Protein AF-A0A9R0RXF2-F1 (afdb_monomer_lite)

Secondary structure (DSSP, 8-state):
-HHHHHHHTTHHHHHH----HHHHHHHS-HHHHHHTT--STT-HHHHHHHHHHHHHHHHHHHHHHHHHHHHHHHHHHH-SSPPPTTS-HHHHHHHHHHHS----HHHHHHHHHHHHHIIIIIIHHHTTT--TTTTTTTHHHHHHHHHHHHHTT---------GGGS-TTTHHHHHHHHHHH--

Organism: Triticum turgidum subsp. durum (NCBI:txid4567)

Structure (mmCIF, N/CA/C/O backbone):
data_AF-A0A9R0RXF2-F1
#
_entry.id   AF-A0A9R0RXF2-F1
#
loop_
_atom_site.group_PDB
_atom_site.id
_atom_site.type_symbol
_atom_site.label_atom_id
_atom_site.label_alt_id
_atom_site.label_comp_id
_atom_site.label_asym_id
_atom_site.label_entity_id
_atom_site.label_seq_id
_atom_site.pdbx_PDB_ins_code
_atom_site.Cartn_x
_atom_site.Cartn_y
_atom_site.Cartn_z
_atom_site.occupancy
_atom_site.B_iso_or_equiv
_atom_site.auth_seq_id
_atom_site.auth_comp_id
_atom_site.auth_asym_id
_atom_site.auth_atom_id
_atom_site.pdbx_PDB_model_num
ATOM 1 N N . MET A 1 1 ? 22.816 -6.003 -15.744 1.00 61.44 1 MET A N 1
ATOM 2 C CA . MET A 1 1 ? 22.964 -5.608 -14.328 1.00 61.44 1 MET A CA 1
ATOM 3 C C . MET A 1 1 ? 22.920 -4.085 -14.165 1.00 61.44 1 MET A C 1
ATOM 5 O O . MET A 1 1 ? 22.096 -3.616 -13.399 1.00 61.44 1 MET A O 1
ATOM 9 N N . GLU A 1 2 ? 23.673 -3.303 -14.952 1.00 77.62 2 GLU A N 1
ATOM 10 C CA . GLU A 1 2 ? 23.674 -1.821 -14.869 1.00 77.62 2 GLU A CA 1
ATOM 11 C C . GLU A 1 2 ? 22.309 -1.153 -15.112 1.00 77.62 2 GLU A C 1
ATOM 13 O O . GLU A 1 2 ? 21.952 -0.223 -14.405 1.00 77.62 2 GLU A O 1
ATOM 18 N N . MET A 1 3 ? 21.511 -1.647 -16.067 1.00 79.62 3 MET A N 1
ATOM 19 C CA . MET A 1 3 ? 20.174 -1.092 -16.336 1.00 79.62 3 MET A CA 1
ATOM 20 C C . MET A 1 3 ? 19.198 -1.290 -15.167 1.00 79.62 3 MET A C 1
ATOM 22 O O . MET A 1 3 ? 18.388 -0.412 -14.898 1.00 79.62 3 MET A O 1
ATOM 26 N N . LEU A 1 4 ? 19.277 -2.435 -14.478 1.00 75.62 4 LEU A N 1
ATOM 27 C CA . LEU A 1 4 ? 18.448 -2.712 -13.300 1.00 75.62 4 LEU A CA 1
ATOM 28 C C . LEU A 1 4 ? 18.838 -1.783 -12.152 1.00 75.62 4 LEU A C 1
ATOM 30 O O . LEU A 1 4 ? 17.969 -1.149 -11.571 1.00 75.62 4 LEU A O 1
ATOM 34 N N . HIS A 1 5 ? 20.141 -1.619 -11.915 1.00 80.19 5 HIS A N 1
ATOM 35 C CA . HIS A 1 5 ? 20.652 -0.663 -10.935 1.00 80.19 5 HIS A CA 1
ATOM 36 C C . HIS A 1 5 ? 20.171 0.768 -11.227 1.00 80.19 5 HIS A C 1
ATOM 38 O O . HIS A 1 5 ? 19.714 1.462 -10.327 1.00 80.19 5 HIS A O 1
ATOM 44 N N . GLU A 1 6 ? 20.211 1.195 -12.490 1.00 83.75 6 GLU A N 1
ATOM 45 C CA . GLU A 1 6 ? 19.731 2.516 -12.906 1.00 83.75 6 GLU A CA 1
ATOM 46 C C . GLU A 1 6 ? 18.210 2.688 -12.724 1.00 83.75 6 GLU A C 1
ATOM 48 O O . GLU A 1 6 ? 17.735 3.775 -12.420 1.00 83.75 6 GLU A O 1
ATOM 53 N N . VAL A 1 7 ? 17.422 1.622 -12.887 1.00 78.69 7 VAL A N 1
ATOM 54 C CA . VAL A 1 7 ? 15.988 1.632 -12.549 1.00 78.69 7 VAL A CA 1
ATOM 55 C C . VAL A 1 7 ? 15.781 1.671 -11.032 1.00 78.69 7 VAL A C 1
ATOM 57 O O . VAL A 1 7 ? 14.854 2.326 -10.552 1.00 78.69 7 VAL A O 1
ATOM 60 N N . ASP A 1 8 ? 16.629 0.986 -10.266 1.00 77.12 8 ASP A N 1
ATOM 61 C CA . ASP A 1 8 ? 16.502 0.886 -8.816 1.00 77.12 8 ASP A CA 1
ATOM 62 C C . ASP A 1 8 ? 16.774 2.199 -8.090 1.00 77.12 8 ASP A C 1
ATOM 64 O O . ASP A 1 8 ? 16.046 2.538 -7.153 1.00 77.12 8 ASP A O 1
ATOM 68 N N . THR A 1 9 ? 17.732 2.984 -8.578 1.00 79.19 9 THR A N 1
ATOM 69 C CA . THR A 1 9 ? 18.033 4.324 -8.057 1.00 79.19 9 THR A CA 1
ATOM 70 C C . THR A 1 9 ? 16.904 5.334 -8.299 1.00 79.19 9 THR A C 1
ATOM 72 O O . THR A 1 9 ? 16.876 6.388 -7.667 1.00 79.19 9 THR A O 1
ATOM 75 N N . MET A 1 10 ? 15.926 5.024 -9.159 1.00 75.81 10 MET A N 1
ATOM 76 C CA . MET A 1 10 ? 14.804 5.917 -9.479 1.00 75.81 10 MET A CA 1
ATOM 77 C C . MET A 1 10 ? 13.583 5.772 -8.549 1.00 75.81 10 MET A C 1
ATOM 79 O O . MET A 1 10 ? 12.542 6.372 -8.830 1.00 75.81 10 MET A O 1
ATOM 83 N N . ASN A 1 11 ? 13.678 5.031 -7.438 1.00 67.12 11 ASN A N 1
ATOM 84 C CA . ASN A 1 11 ? 12.564 4.796 -6.503 1.00 67.12 11 ASN A CA 1
ATOM 85 C C . ASN A 1 11 ? 11.893 6.078 -5.981 1.00 67.12 11 ASN A C 1
ATOM 87 O O . ASN A 1 11 ? 10.671 6.204 -6.086 1.00 67.12 11 ASN A O 1
ATOM 91 N N . ASP A 1 12 ? 12.673 7.067 -5.535 1.00 61.44 12 ASP A N 1
ATOM 92 C CA . ASP A 1 12 ? 12.167 8.347 -5.001 1.00 61.44 12 ASP A CA 1
ATOM 93 C C . ASP A 1 12 ? 11.295 9.116 -6.012 1.00 61.44 12 ASP A C 1
ATOM 95 O O . ASP A 1 12 ? 10.464 9.964 -5.670 1.00 61.44 12 ASP A O 1
ATOM 99 N N . CYS A 1 13 ? 11.472 8.824 -7.303 1.00 60.31 13 CYS A N 1
ATOM 100 C CA . CYS A 1 13 ? 10.716 9.433 -8.387 1.00 60.31 13 CYS A CA 1
ATOM 101 C C . CYS A 1 13 ? 9.301 8.851 -8.490 1.00 60.31 13 CYS A C 1
ATOM 103 O O . CYS A 1 13 ? 8.365 9.586 -8.816 1.00 60.31 13 CYS A O 1
ATOM 105 N N . LEU A 1 14 ? 9.156 7.551 -8.211 1.00 62.91 14 LEU A N 1
ATOM 106 C CA . LEU A 1 14 ? 7.900 6.806 -8.333 1.00 62.91 14 LEU A CA 1
ATOM 107 C C . LEU A 1 14 ? 6.879 7.236 -7.274 1.00 62.91 14 LEU A C 1
ATOM 109 O O . LEU A 1 14 ? 5.674 7.197 -7.530 1.00 62.91 14 LEU A O 1
ATOM 113 N N . GLU A 1 15 ? 7.361 7.698 -6.119 1.00 56.34 15 GLU A N 1
ATOM 114 C CA . GLU A 1 15 ? 6.528 8.193 -5.022 1.00 56.34 15 GLU A CA 1
ATOM 115 C C . GLU A 1 15 ? 5.890 9.556 -5.310 1.00 56.34 15 GLU A C 1
ATOM 117 O O . GLU A 1 15 ? 4.819 9.857 -4.779 1.00 56.34 15 GLU A O 1
ATOM 122 N N . ARG A 1 16 ? 6.533 10.396 -6.134 1.00 53.66 16 ARG A N 1
ATOM 123 C CA . ARG A 1 16 ? 6.154 11.812 -6.281 1.00 53.66 16 ARG A CA 1
ATOM 124 C C . ARG A 1 16 ? 5.528 12.160 -7.631 1.00 53.66 16 ARG A C 1
ATOM 126 O O . ARG A 1 16 ? 4.735 13.097 -7.675 1.00 53.66 16 ARG A O 1
ATOM 133 N N . LYS A 1 17 ? 5.843 11.448 -8.726 1.00 54.28 17 LYS A N 1
ATOM 134 C CA . LYS A 1 17 ? 5.255 11.688 -10.064 1.00 54.28 17 LYS A CA 1
ATOM 135 C C . LYS A 1 17 ? 5.203 10.413 -10.914 1.00 54.28 17 LYS A C 1
ATOM 137 O O . LYS A 1 17 ? 6.071 9.552 -10.834 1.00 54.28 17 LYS A O 1
ATOM 142 N N . LEU A 1 18 ? 4.213 10.323 -11.807 1.00 55.41 18 LEU A N 1
ATOM 143 C CA . LEU A 1 18 ? 4.278 9.402 -12.948 1.00 55.41 18 LEU A CA 1
ATOM 144 C C . LEU A 1 18 ? 5.448 9.841 -13.840 1.00 55.41 18 LEU A C 1
ATOM 146 O O . LEU A 1 18 ? 5.366 10.888 -14.482 1.00 55.41 18 LEU A O 1
ATOM 150 N N . LEU A 1 19 ? 6.539 9.074 -13.874 1.00 60.88 19 LEU A N 1
ATOM 151 C CA . LEU A 1 19 ? 7.637 9.322 -14.812 1.00 60.88 19 LEU A CA 1
ATOM 152 C C . LEU A 1 19 ? 7.108 9.186 -16.248 1.00 60.88 19 LEU A C 1
ATOM 154 O O . LEU A 1 19 ? 6.764 8.091 -16.698 1.00 60.88 19 LEU A O 1
ATOM 158 N N . ASN A 1 20 ? 7.034 10.304 -16.971 1.00 68.31 20 ASN A N 1
ATOM 159 C CA . ASN A 1 20 ? 6.857 10.294 -18.420 1.00 68.31 20 ASN A CA 1
ATOM 160 C C . ASN A 1 20 ? 8.213 10.037 -19.114 1.00 68.31 20 ASN A C 1
ATOM 162 O O . ASN A 1 20 ? 9.269 10.081 -18.480 1.00 68.31 20 ASN A O 1
ATOM 166 N N . GLY A 1 21 ? 8.196 9.748 -20.420 1.00 69.88 21 GLY A N 1
ATOM 167 C CA . GLY A 1 21 ? 9.415 9.393 -21.162 1.00 69.88 21 GLY A CA 1
ATOM 168 C C . GLY A 1 21 ? 10.499 10.480 -21.142 1.00 69.88 21 GLY A C 1
ATOM 169 O O . GLY A 1 21 ? 11.681 10.156 -21.078 1.00 69.88 21 GLY A O 1
ATOM 170 N N . ASN A 1 22 ? 10.106 11.757 -21.133 1.00 76.50 22 ASN A N 1
ATOM 171 C CA . ASN A 1 22 ? 11.039 12.888 -21.084 1.00 76.50 22 ASN A CA 1
ATOM 172 C C . ASN A 1 22 ? 11.740 12.979 -19.725 1.00 76.50 22 ASN A C 1
ATOM 174 O O . ASN A 1 22 ? 12.965 13.043 -19.671 1.00 76.50 22 ASN A O 1
ATOM 178 N N . ALA A 1 23 ? 10.976 12.887 -18.634 1.00 78.06 23 ALA A N 1
ATOM 179 C CA . ALA A 1 23 ? 11.516 12.903 -17.278 1.00 78.06 23 ALA A CA 1
ATOM 180 C C . ALA A 1 23 ? 12.439 11.705 -17.013 1.00 78.06 23 ALA A C 1
ATOM 182 O O . ALA A 1 23 ? 13.426 11.839 -16.294 1.00 78.06 23 ALA A O 1
ATOM 183 N N . LEU A 1 24 ? 12.140 10.544 -17.610 1.00 80.62 24 LEU A N 1
ATOM 184 C CA . LEU A 1 24 ? 13.021 9.379 -17.566 1.00 80.62 24 LEU A CA 1
ATOM 185 C C . LEU A 1 24 ? 14.366 9.682 -18.236 1.00 80.62 24 LEU A C 1
ATOM 187 O O . LEU A 1 24 ? 15.412 9.464 -17.635 1.00 80.62 24 LEU A O 1
ATOM 191 N N . LEU A 1 25 ? 14.337 10.198 -19.469 1.00 84.00 25 LEU A N 1
ATOM 192 C CA . LEU A 1 25 ? 15.546 10.495 -20.233 1.00 84.00 25 LEU A CA 1
ATOM 193 C C . LEU A 1 25 ? 16.431 11.522 -19.519 1.00 84.00 25 LEU A C 1
ATOM 195 O O . LEU A 1 25 ? 17.646 11.352 -19.489 1.00 84.00 25 LEU A O 1
ATOM 199 N N . GLU A 1 26 ? 15.852 12.579 -18.955 1.00 83.75 26 GLU A N 1
ATOM 200 C CA . GLU A 1 26 ? 16.597 13.615 -18.228 1.00 83.75 26 GLU A CA 1
ATOM 201 C C . GLU A 1 26 ? 17.267 13.094 -16.953 1.00 83.75 26 GLU A C 1
ATOM 203 O O . GLU A 1 26 ? 18.355 13.550 -16.618 1.00 83.75 26 GLU A O 1
ATOM 208 N N . ARG A 1 27 ? 16.643 12.129 -16.268 1.00 82.75 27 ARG A N 1
ATOM 209 C CA . ARG A 1 27 ? 17.106 11.625 -14.967 1.00 82.75 27 ARG A CA 1
ATOM 210 C C . ARG A 1 27 ? 18.120 10.494 -15.030 1.00 82.75 27 ARG A C 1
ATOM 212 O O . ARG A 1 27 ? 18.700 10.181 -13.998 1.00 82.75 27 ARG A O 1
ATOM 219 N N . LEU A 1 28 ? 18.325 9.889 -16.198 1.00 85.88 28 LEU A N 1
ATOM 220 C CA . LEU A 1 28 ? 19.364 8.878 -16.365 1.00 85.88 28 LEU A CA 1
ATOM 221 C C . LEU A 1 28 ? 20.740 9.442 -15.993 1.00 85.88 28 LEU A C 1
ATOM 223 O O . LEU A 1 28 ? 21.093 10.552 -16.403 1.00 85.88 28 LEU A O 1
ATOM 227 N N . ASN A 1 29 ? 21.537 8.631 -15.306 1.00 87.81 29 ASN A N 1
ATOM 228 C CA . ASN A 1 29 ? 22.931 8.907 -15.010 1.00 87.81 29 ASN A CA 1
ATOM 229 C C . ASN A 1 29 ? 23.678 9.291 -16.307 1.00 87.81 29 ASN A C 1
ATOM 231 O O . ASN A 1 29 ? 23.653 8.522 -17.277 1.00 87.81 29 ASN A O 1
ATOM 235 N N . PRO A 1 30 ? 24.353 10.457 -16.353 1.00 88.38 30 PRO A N 1
ATOM 236 C CA . PRO A 1 30 ? 25.090 10.910 -17.530 1.00 88.38 30 PRO A CA 1
ATOM 237 C C . PRO A 1 30 ? 26.101 9.890 -18.070 1.00 88.38 30 PRO A C 1
ATOM 239 O O . PRO A 1 30 ? 26.219 9.740 -19.287 1.00 88.38 30 PRO A O 1
ATOM 242 N N . GLU A 1 31 ? 26.782 9.148 -17.193 1.00 88.94 31 GLU A N 1
ATOM 243 C CA . GLU A 1 31 ? 27.751 8.116 -17.583 1.00 88.94 31 GLU A CA 1
ATOM 244 C C . GLU A 1 31 ? 27.061 6.935 -18.271 1.00 88.94 31 GLU A C 1
ATOM 246 O O . GLU A 1 31 ? 27.515 6.459 -19.314 1.00 88.94 31 GLU A O 1
ATOM 251 N N . PHE A 1 32 ? 25.907 6.514 -17.744 1.00 88.06 32 PHE A N 1
ATOM 252 C CA . PHE A 1 32 ? 25.080 5.475 -18.352 1.00 88.06 32 PHE A CA 1
ATOM 253 C C . PHE A 1 32 ? 24.547 5.926 -19.720 1.00 88.06 32 PHE A C 1
ATOM 255 O O . PHE A 1 32 ? 24.632 5.185 -20.703 1.00 88.06 32 PHE A O 1
ATOM 262 N N . LYS A 1 33 ? 24.059 7.171 -19.828 1.00 89.19 33 LYS A N 1
ATOM 263 C CA . LYS A 1 33 ? 23.596 7.738 -21.107 1.00 89.19 33 LYS A CA 1
ATOM 264 C C . LYS A 1 33 ? 24.707 7.768 -22.149 1.00 89.19 33 LYS A C 1
ATOM 266 O O . LYS A 1 33 ? 24.451 7.402 -23.294 1.00 89.19 33 LYS A O 1
ATOM 271 N N . ALA A 1 34 ? 25.910 8.191 -21.761 1.00 88.62 34 ALA A N 1
ATOM 272 C CA . ALA A 1 34 ? 27.059 8.258 -22.656 1.00 88.62 34 ALA A CA 1
ATOM 273 C C . ALA A 1 34 ? 27.495 6.859 -23.113 1.00 88.62 34 ALA A C 1
ATOM 275 O O . ALA A 1 34 ? 27.663 6.634 -24.311 1.00 88.62 34 ALA A O 1
ATOM 276 N N . LYS A 1 35 ? 27.591 5.900 -22.181 1.00 90.44 35 LYS A N 1
ATOM 277 C CA . LYS A 1 35 ? 28.001 4.515 -22.457 1.00 90.44 35 LYS A CA 1
ATOM 278 C C . LYS A 1 35 ? 27.111 3.820 -23.488 1.00 90.44 35 LYS A C 1
ATOM 280 O O . LYS A 1 35 ? 27.619 3.106 -24.348 1.00 90.44 35 LYS A O 1
ATOM 285 N N . TYR A 1 36 ? 25.799 4.032 -23.405 1.00 86.94 36 TYR A N 1
ATOM 286 C CA . TYR A 1 36 ? 24.821 3.392 -24.289 1.00 86.94 36 TYR A CA 1
ATOM 287 C C . TYR A 1 36 ? 24.267 4.325 -25.377 1.00 86.94 36 TYR A C 1
ATOM 289 O O . TYR A 1 36 ? 23.294 3.967 -26.034 1.00 86.94 36 TYR A O 1
ATOM 297 N N . ALA A 1 37 ? 24.857 5.514 -25.558 1.00 88.44 37 ALA A N 1
ATOM 298 C CA . ALA A 1 37 ? 24.427 6.531 -26.522 1.00 88.44 37 ALA A CA 1
ATOM 299 C C . ALA A 1 37 ? 22.909 6.830 -26.476 1.00 88.44 37 ALA A C 1
ATOM 301 O O . ALA A 1 37 ? 22.238 6.901 -27.503 1.00 88.44 37 ALA A O 1
ATOM 302 N N . ILE A 1 38 ? 22.353 7.009 -25.273 1.00 86.75 38 ILE A N 1
ATOM 303 C CA . ILE A 1 38 ? 20.912 7.215 -25.064 1.00 86.75 38 ILE A CA 1
ATOM 304 C C . ILE A 1 38 ? 20.553 8.695 -25.233 1.00 86.75 38 ILE A C 1
ATOM 306 O O . ILE A 1 38 ? 20.716 9.511 -24.323 1.00 86.75 38 ILE A O 1
ATOM 310 N N . ASN A 1 39 ? 20.013 9.032 -26.398 1.00 84.06 39 ASN A N 1
ATOM 311 C CA . ASN A 1 39 ? 19.742 10.407 -26.833 1.00 84.06 39 ASN A CA 1
ATOM 312 C C . ASN A 1 39 ? 18.327 10.617 -27.405 1.00 84.06 39 ASN A C 1
ATOM 314 O O . ASN A 1 39 ? 17.975 11.739 -27.759 1.00 84.06 39 ASN A O 1
ATOM 318 N N . SER A 1 40 ? 17.481 9.583 -27.454 1.00 85.31 40 SER A N 1
ATOM 319 C CA . SER A 1 40 ? 16.083 9.717 -27.884 1.00 85.31 40 SER A CA 1
ATOM 320 C C . SER A 1 40 ? 15.140 8.830 -27.079 1.00 85.31 40 SER A C 1
ATOM 322 O O . SER A 1 40 ? 15.523 7.758 -26.618 1.00 85.31 40 SER A O 1
ATOM 324 N N . LEU A 1 41 ? 13.870 9.233 -26.988 1.00 80.12 41 LEU A N 1
ATOM 325 C CA . LEU A 1 41 ? 12.798 8.455 -26.348 1.00 80.12 41 LEU A CA 1
ATOM 326 C C . LEU A 1 41 ? 12.551 7.088 -26.999 1.00 80.12 41 LEU A C 1
ATOM 328 O O . LEU A 1 41 ? 11.960 6.203 -26.382 1.00 80.12 41 LEU A O 1
ATOM 332 N N . GLN A 1 42 ? 12.972 6.917 -28.252 1.00 83.38 42 GLN A N 1
ATOM 333 C CA . GLN A 1 42 ? 12.789 5.676 -29.000 1.00 83.38 42 GLN A CA 1
ATOM 334 C C . GLN A 1 42 ? 13.884 4.647 -28.693 1.00 83.38 42 GLN A C 1
ATOM 336 O O . GLN A 1 42 ? 13.793 3.509 -29.157 1.00 83.38 42 GLN A O 1
ATOM 341 N N . HIS A 1 43 ? 14.893 5.017 -27.895 1.00 87.19 43 HIS A N 1
ATOM 342 C CA . HIS A 1 43 ? 16.006 4.139 -27.574 1.00 87.19 43 HIS A CA 1
ATOM 343 C C . HIS A 1 43 ? 15.518 2.826 -26.921 1.00 87.19 43 HIS A C 1
ATOM 345 O O . HIS A 1 43 ? 14.737 2.875 -25.961 1.00 87.19 43 HIS A O 1
ATOM 351 N N . PRO A 1 44 ? 15.985 1.645 -27.377 1.00 83.94 44 PRO A N 1
ATOM 352 C CA . PRO A 1 44 ? 15.541 0.353 -26.849 1.00 83.94 44 PRO A CA 1
ATOM 353 C C . PRO A 1 44 ? 15.663 0.236 -25.325 1.00 83.94 44 PRO A C 1
ATOM 355 O O . PRO A 1 44 ? 14.735 -0.233 -24.671 1.00 83.94 44 PRO A O 1
ATOM 358 N N . HIS A 1 45 ? 16.760 0.734 -24.744 1.00 85.75 45 HIS A N 1
ATOM 359 C CA . HIS A 1 45 ? 16.942 0.734 -23.288 1.00 85.75 45 HIS A CA 1
ATOM 360 C C . HIS A 1 45 ? 15.929 1.614 -22.548 1.00 85.75 45 HIS A C 1
ATOM 362 O O . HIS A 1 45 ? 15.400 1.174 -21.536 1.00 85.75 45 HIS A O 1
ATOM 368 N N . LEU A 1 46 ? 15.565 2.793 -23.068 1.00 84.25 46 LEU A N 1
ATOM 369 C CA . LEU A 1 46 ? 14.524 3.617 -22.438 1.00 84.25 46 LEU A CA 1
ATOM 370 C C . LEU A 1 46 ? 13.161 2.929 -22.462 1.00 84.25 46 LEU A C 1
ATOM 372 O O . LEU A 1 46 ? 12.417 3.006 -21.486 1.00 84.25 46 LEU A O 1
ATOM 376 N N . ARG A 1 47 ? 12.827 2.235 -23.558 1.00 82.44 47 ARG A N 1
ATOM 377 C CA . ARG A 1 47 ? 1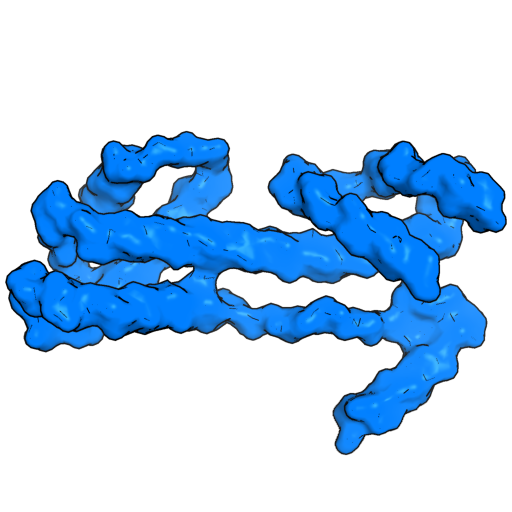1.575 1.469 -23.649 1.00 82.44 47 ARG A CA 1
ATOM 378 C C . ARG A 1 47 ? 11.529 0.350 -22.610 1.00 82.44 47 ARG A C 1
ATOM 380 O O . ARG A 1 47 ? 10.492 0.173 -21.976 1.00 82.44 47 ARG A O 1
ATOM 387 N N . ILE A 1 48 ? 12.637 -0.367 -22.430 1.00 85.00 48 ILE A N 1
ATOM 388 C CA . ILE A 1 48 ? 12.778 -1.425 -21.422 1.00 85.00 48 ILE A CA 1
ATOM 389 C C . ILE A 1 48 ? 12.661 -0.838 -20.008 1.00 85.00 48 ILE A C 1
ATOM 391 O O . ILE A 1 48 ? 11.783 -1.239 -19.248 1.00 85.00 48 ILE A O 1
ATOM 395 N N . MET A 1 49 ? 13.457 0.182 -19.685 1.00 83.44 49 MET A N 1
ATOM 396 C CA . MET A 1 49 ? 13.441 0.828 -18.367 1.00 83.44 49 MET A CA 1
ATOM 397 C C . MET A 1 49 ? 12.073 1.421 -18.028 1.00 83.44 49 MET A C 1
ATOM 399 O O . MET A 1 49 ? 11.599 1.286 -16.905 1.00 83.44 49 MET A O 1
ATOM 403 N N . SER A 1 50 ? 11.385 2.021 -19.003 1.00 80.75 50 SER A N 1
ATOM 404 C CA . SER A 1 50 ? 10.025 2.531 -18.809 1.00 80.75 50 SER A CA 1
ATOM 405 C C . SER A 1 50 ? 9.039 1.421 -18.425 1.00 80.75 50 SER A C 1
ATOM 407 O O . SER A 1 50 ? 8.175 1.640 -17.575 1.00 80.75 50 SER A O 1
ATOM 409 N N . ARG A 1 51 ? 9.166 0.218 -19.003 1.00 79.50 51 ARG A N 1
ATOM 410 C CA . ARG A 1 51 ? 8.334 -0.942 -18.639 1.00 79.50 51 ARG A CA 1
ATOM 411 C C . ARG A 1 51 ? 8.660 -1.456 -17.240 1.00 79.50 51 ARG A C 1
ATOM 413 O O . ARG A 1 51 ? 7.730 -1.653 -16.459 1.00 79.50 51 ARG A O 1
ATOM 420 N N . MET A 1 52 ? 9.944 -1.616 -16.915 1.00 81.56 52 MET A N 1
ATOM 421 C CA . MET A 1 52 ? 10.393 -2.008 -15.573 1.00 81.56 52 MET A CA 1
ATOM 422 C C . MET A 1 52 ? 9.856 -1.036 -14.516 1.00 81.56 52 MET A C 1
ATOM 424 O O . MET A 1 52 ? 9.191 -1.447 -13.568 1.00 81.56 52 MET A O 1
ATOM 428 N N . LEU A 1 53 ? 10.033 0.270 -14.740 1.00 79.00 53 LEU A N 1
ATOM 429 C CA . LEU A 1 53 ? 9.537 1.312 -13.843 1.00 79.00 53 LEU A CA 1
ATOM 430 C C . LEU A 1 53 ? 8.018 1.286 -13.713 1.00 79.00 53 LEU A C 1
ATOM 432 O O . LEU A 1 53 ? 7.516 1.408 -12.605 1.00 79.00 53 LEU A O 1
ATOM 436 N N . ARG A 1 54 ? 7.255 1.084 -14.795 1.00 76.75 54 ARG A N 1
ATOM 437 C CA . ARG A 1 54 ? 5.786 0.970 -14.705 1.00 76.75 54 ARG A CA 1
ATOM 438 C C . ARG A 1 54 ? 5.339 -0.179 -13.808 1.00 76.75 54 ARG A C 1
ATOM 440 O O . ARG A 1 54 ? 4.376 -0.011 -13.061 1.00 76.75 54 ARG A O 1
ATOM 447 N N . ARG A 1 55 ? 6.011 -1.329 -13.885 1.00 77.31 55 ARG A N 1
ATOM 448 C CA . ARG A 1 55 ? 5.714 -2.479 -13.022 1.00 77.31 55 ARG A CA 1
ATOM 449 C C . ARG A 1 55 ? 6.129 -2.192 -11.574 1.00 77.31 55 ARG A C 1
ATOM 451 O O . ARG A 1 55 ? 5.330 -2.414 -10.671 1.00 77.31 55 ARG A O 1
ATOM 458 N N . LYS A 1 56 ? 7.282 -1.548 -11.364 1.00 76.69 56 LYS A N 1
ATOM 459 C CA . LYS A 1 56 ? 7.765 -1.117 -10.040 1.00 76.69 56 LYS A CA 1
ATOM 460 C C . LYS A 1 56 ? 6.897 -0.040 -9.376 1.00 76.69 56 LYS A C 1
ATOM 462 O O . LYS A 1 56 ? 6.671 -0.087 -8.173 1.00 76.69 56 LYS A O 1
ATOM 467 N N . VAL A 1 57 ? 6.349 0.903 -10.150 1.00 74.88 57 VAL A N 1
ATOM 468 C CA . VAL A 1 57 ? 5.427 1.950 -9.664 1.00 74.88 57 VAL A CA 1
ATOM 469 C C . VAL A 1 57 ? 4.214 1.334 -8.980 1.00 74.88 57 VAL A C 1
ATOM 471 O O . VAL A 1 57 ? 3.726 1.897 -8.004 1.00 74.88 57 VAL A O 1
ATOM 474 N N . ARG A 1 58 ? 3.711 0.201 -9.486 1.00 69.38 58 ARG A N 1
ATOM 475 C CA . ARG A 1 58 ? 2.568 -0.484 -8.874 1.00 69.38 58 ARG A CA 1
ATOM 476 C C . ARG A 1 58 ? 2.917 -1.000 -7.479 1.00 69.38 58 ARG A C 1
ATOM 478 O O . ARG A 1 58 ? 2.150 -0.735 -6.563 1.00 69.38 58 ARG A O 1
ATOM 485 N N . ASP A 1 59 ? 4.076 -1.639 -7.324 1.00 74.12 59 ASP A N 1
ATOM 486 C CA . ASP A 1 59 ? 4.563 -2.133 -6.027 1.00 74.12 59 ASP A CA 1
ATOM 487 C C . ASP A 1 59 ? 4.809 -0.974 -5.045 1.00 74.12 59 ASP A C 1
ATOM 489 O O . ASP A 1 59 ? 4.234 -0.940 -3.962 1.00 74.12 59 ASP A O 1
ATOM 493 N N . VAL A 1 60 ? 5.547 0.065 -5.455 1.00 75.06 60 VAL A N 1
ATOM 494 C CA . VAL A 1 60 ? 5.825 1.231 -4.589 1.00 75.06 60 VAL A CA 1
ATOM 495 C C . VAL A 1 60 ? 4.539 1.939 -4.148 1.00 75.06 60 VAL A C 1
ATOM 497 O O . VAL A 1 60 ? 4.378 2.265 -2.973 1.00 75.06 60 VAL A O 1
ATOM 500 N N . ARG A 1 61 ? 3.589 2.160 -5.067 1.00 73.62 61 ARG A N 1
ATOM 501 C CA . ARG A 1 61 ? 2.293 2.770 -4.722 1.00 73.62 61 ARG A CA 1
ATOM 502 C C . ARG A 1 61 ? 1.483 1.904 -3.778 1.00 73.62 61 ARG A C 1
ATOM 504 O O . ARG A 1 61 ? 0.789 2.446 -2.925 1.00 73.62 61 ARG A O 1
ATOM 511 N N . TYR A 1 62 ? 1.543 0.593 -3.960 1.00 76.06 62 TYR A N 1
ATOM 512 C CA . TYR A 1 62 ? 0.850 -0.329 -3.087 1.00 76.06 62 TYR A CA 1
ATOM 513 C C . TYR A 1 62 ? 1.431 -0.324 -1.683 1.00 76.06 62 TYR A C 1
ATOM 515 O O . TYR A 1 62 ? 0.674 -0.100 -0.751 1.00 76.06 62 TYR A O 1
ATOM 523 N N . ARG A 1 63 ? 2.752 -0.482 -1.534 1.00 78.50 63 ARG A N 1
ATOM 524 C CA . ARG A 1 63 ? 3.401 -0.423 -0.217 1.00 78.50 63 ARG A CA 1
ATOM 525 C C . ARG A 1 63 ? 3.056 0.869 0.499 1.00 78.50 63 ARG A C 1
ATOM 527 O O . ARG A 1 63 ? 2.579 0.828 1.621 1.00 78.50 63 ARG A O 1
ATOM 534 N N . ARG A 1 64 ? 3.149 2.000 -0.207 1.00 79.38 64 ARG A N 1
ATOM 535 C CA . ARG A 1 64 ? 2.736 3.293 0.339 1.00 79.38 64 ARG A CA 1
ATOM 536 C C . ARG A 1 64 ? 1.271 3.299 0.775 1.00 79.38 64 ARG A C 1
ATOM 538 O O . ARG A 1 64 ? 0.968 3.800 1.847 1.00 79.38 64 ARG A O 1
ATOM 545 N N . ARG A 1 65 ? 0.358 2.766 -0.040 1.00 81.00 65 ARG A N 1
ATOM 546 C CA . ARG A 1 65 ? -1.060 2.649 0.328 1.00 81.00 65 ARG A CA 1
ATOM 547 C C . ARG A 1 65 ? -1.234 1.800 1.589 1.00 81.00 65 ARG A C 1
ATOM 549 O O . ARG A 1 65 ? -1.959 2.223 2.480 1.00 81.00 65 ARG A O 1
ATOM 556 N N . THR A 1 66 ? -0.608 0.630 1.651 1.00 83.88 66 THR A N 1
ATOM 557 C CA . THR A 1 66 ? -0.677 -0.276 2.803 1.00 83.88 66 THR A CA 1
ATOM 558 C C . THR A 1 66 ? -0.123 0.390 4.057 1.00 83.88 66 THR A C 1
ATOM 560 O O . THR A 1 66 ? -0.801 0.376 5.076 1.00 83.88 66 THR A O 1
ATOM 563 N N . ASP A 1 67 ? 1.029 1.056 3.966 1.00 84.88 67 ASP A N 1
ATOM 564 C CA . ASP A 1 67 ? 1.639 1.783 5.083 1.00 84.88 67 ASP A CA 1
ATOM 565 C C . ASP A 1 67 ? 0.741 2.926 5.586 1.00 84.88 67 ASP A C 1
ATOM 567 O O . ASP A 1 67 ? 0.623 3.143 6.789 1.00 84.88 67 ASP A O 1
ATOM 571 N N . GLU A 1 68 ? 0.094 3.675 4.687 1.00 85.81 68 GLU A N 1
ATOM 572 C CA . GLU A 1 68 ? -0.832 4.746 5.081 1.00 85.81 68 GLU A CA 1
ATOM 573 C C . GLU A 1 68 ? -2.120 4.199 5.714 1.00 85.81 68 GLU A C 1
ATOM 575 O O . GLU A 1 68 ? -2.587 4.748 6.713 1.00 85.81 68 GLU A O 1
ATOM 580 N N . ILE A 1 69 ? -2.671 3.100 5.187 1.00 88.50 69 ILE A N 1
ATOM 581 C CA . ILE A 1 69 ? -3.824 2.417 5.795 1.00 88.50 69 ILE A CA 1
ATOM 582 C C . ILE A 1 69 ? -3.452 1.891 7.188 1.00 88.50 69 ILE A C 1
ATOM 584 O O . ILE A 1 69 ? -4.202 2.120 8.134 1.00 88.50 69 ILE A O 1
ATOM 588 N N . ASP A 1 70 ? -2.290 1.249 7.338 1.00 88.00 70 ASP A N 1
ATOM 589 C CA . ASP A 1 70 ? -1.797 0.730 8.621 1.00 88.00 70 ASP A CA 1
ATOM 590 C C . ASP A 1 70 ? -1.640 1.852 9.659 1.00 88.00 70 ASP A C 1
ATOM 592 O O . ASP A 1 70 ? -2.129 1.738 10.783 1.00 88.00 70 ASP A O 1
ATOM 596 N N . LYS A 1 71 ? -1.065 2.998 9.265 1.00 88.94 71 LYS A N 1
ATOM 597 C CA . LYS A 1 71 ? -0.995 4.194 10.124 1.00 88.94 71 LYS A CA 1
ATOM 598 C C . LYS A 1 71 ? -2.377 4.682 10.556 1.00 88.94 71 LYS A C 1
ATOM 600 O O . LYS A 1 71 ? -2.548 5.023 11.723 1.00 88.94 71 LYS A O 1
ATOM 605 N N . CYS A 1 72 ? -3.352 4.723 9.650 1.00 89.88 72 CYS A N 1
ATOM 606 C CA . CYS A 1 72 ? -4.713 5.140 9.989 1.00 89.88 72 CYS A CA 1
ATOM 607 C C . CYS A 1 72 ? -5.371 4.149 10.963 1.00 89.88 72 CYS A C 1
ATOM 609 O O . CYS A 1 72 ? -5.927 4.564 11.977 1.00 89.88 72 CYS A O 1
ATOM 611 N N . LEU A 1 73 ? -5.238 2.841 10.720 1.00 89.69 73 LEU A N 1
ATOM 612 C CA . LEU A 1 73 ? -5.741 1.795 11.618 1.00 89.69 73 LEU A CA 1
ATOM 613 C C . LEU A 1 73 ? -5.106 1.883 13.011 1.00 89.69 73 LEU A C 1
ATOM 615 O O . LEU A 1 73 ? -5.805 1.788 14.019 1.00 89.69 73 LEU A O 1
ATOM 619 N N . LEU A 1 74 ? -3.795 2.126 13.080 1.00 88.25 74 LEU A N 1
ATOM 620 C CA . LEU A 1 74 ? -3.076 2.375 14.328 1.00 88.25 74 LEU A CA 1
ATOM 621 C C . LEU A 1 74 ? -3.681 3.549 15.107 1.00 88.25 74 LEU A C 1
ATOM 623 O O . LEU A 1 74 ? -3.820 3.460 16.327 1.00 88.25 74 LEU A O 1
ATOM 627 N N . GLN A 1 75 ? -4.047 4.635 14.428 1.00 88.94 75 GLN A N 1
ATOM 628 C CA . GLN A 1 75 ? -4.670 5.795 15.067 1.00 88.94 75 GLN A CA 1
ATOM 629 C C . GLN A 1 75 ? -6.076 5.461 15.564 1.00 88.94 75 GLN A C 1
ATOM 631 O O . GLN A 1 75 ? -6.351 5.644 16.749 1.00 88.94 75 GLN A O 1
ATOM 636 N N . LEU A 1 76 ? -6.912 4.844 14.722 1.00 88.81 76 LEU A N 1
ATOM 637 C CA . LEU A 1 76 ? -8.266 4.406 15.084 1.00 88.81 76 LEU A CA 1
ATOM 638 C C . LEU A 1 76 ? -8.283 3.488 16.318 1.00 88.81 76 LEU A C 1
ATOM 640 O O . LEU A 1 76 ? -9.115 3.641 17.212 1.00 88.81 76 LEU A O 1
ATOM 644 N N . ILE A 1 77 ? -7.315 2.574 16.416 1.00 86.56 77 ILE A N 1
ATOM 645 C CA . ILE A 1 77 ? -7.154 1.673 17.567 1.00 86.56 77 ILE A CA 1
ATOM 646 C C . ILE A 1 77 ? -6.818 2.434 18.860 1.00 86.56 77 ILE A C 1
ATOM 648 O O . ILE A 1 77 ? -7.208 2.004 19.948 1.00 86.56 77 ILE A O 1
ATOM 652 N N . ASN A 1 78 ? -6.082 3.542 18.754 1.00 85.12 78 ASN A N 1
ATOM 653 C CA . ASN A 1 78 ? -5.595 4.331 19.885 1.00 85.12 78 ASN A CA 1
ATOM 654 C C . ASN A 1 78 ? -6.505 5.508 20.274 1.00 85.12 78 ASN A C 1
ATOM 656 O O . ASN A 1 78 ? -6.251 6.136 21.307 1.00 85.12 78 ASN A O 1
ATOM 660 N N . LEU A 1 79 ? -7.532 5.812 19.475 1.00 85.12 79 LEU A N 1
ATOM 661 C CA . LEU A 1 79 ? -8.418 6.952 19.689 1.00 85.12 79 LEU A CA 1
ATOM 662 C C . LEU A 1 79 ? -9.150 6.897 21.036 1.00 85.12 79 LEU A C 1
ATOM 664 O O . LEU A 1 79 ? -9.525 5.835 21.545 1.00 85.12 79 LEU A O 1
ATOM 668 N N . LYS A 1 80 ? -9.357 8.090 21.603 1.00 83.00 80 LYS A N 1
ATOM 669 C CA . LYS A 1 80 ? -10.169 8.326 22.799 1.00 83.00 80 LYS A CA 1
ATOM 670 C C . LYS A 1 80 ? -11.126 9.496 22.529 1.00 83.00 80 LYS A C 1
ATOM 672 O O . LYS A 1 80 ? -10.631 10.556 22.156 1.00 83.00 80 LYS A O 1
ATOM 677 N N . PRO A 1 81 ? -12.441 9.353 22.780 1.00 82.38 81 PRO A N 1
ATOM 678 C CA . PRO A 1 81 ? -13.119 8.145 23.259 1.00 82.38 81 PRO A CA 1
ATOM 679 C C . PRO A 1 81 ? -13.018 6.979 22.262 1.00 82.38 81 PRO A C 1
ATOM 681 O O . PRO A 1 81 ? -12.729 7.173 21.088 1.00 82.38 81 PRO A O 1
ATOM 684 N N . TYR A 1 82 ? -13.185 5.752 22.757 1.00 83.19 82 TYR A N 1
ATOM 685 C CA . TYR A 1 82 ? -13.069 4.568 21.908 1.00 83.19 82 TYR A CA 1
ATOM 686 C C . TYR A 1 82 ? -14.248 4.469 20.946 1.00 83.19 82 TYR A C 1
ATOM 688 O O . TYR A 1 82 ? -15.398 4.522 21.379 1.00 83.19 82 TYR A O 1
ATOM 696 N N . ILE A 1 83 ? -13.927 4.225 19.680 1.00 85.19 83 ILE A N 1
ATOM 697 C CA . ILE A 1 83 ? -14.891 4.019 18.601 1.00 85.19 83 ILE A CA 1
ATOM 698 C C . ILE A 1 83 ? -15.556 2.648 18.728 1.00 85.19 83 ILE A C 1
ATOM 700 O O . ILE A 1 83 ? -14.872 1.648 18.992 1.00 85.19 83 ILE A O 1
ATOM 704 N N . LYS A 1 84 ? -16.864 2.607 18.508 1.00 85.75 84 LYS A N 1
ATOM 705 C CA . LYS A 1 84 ? -17.721 1.422 18.448 1.00 85.75 84 LYS A CA 1
ATOM 706 C C . LYS A 1 84 ? -18.049 1.059 17.004 1.00 85.75 84 LYS A C 1
ATOM 708 O O . LYS A 1 84 ? -18.034 1.915 16.128 1.00 85.75 84 LYS A O 1
ATOM 713 N N . GLN A 1 85 ? -18.400 -0.198 16.748 1.00 85.88 85 GLN A N 1
ATOM 714 C CA . GLN A 1 85 ? -18.808 -0.656 15.414 1.00 85.88 85 GLN A CA 1
ATOM 715 C C . GLN A 1 85 ? -20.078 0.060 14.940 1.00 85.88 85 GLN A C 1
ATOM 717 O O . GLN A 1 85 ? -20.280 0.243 13.747 1.00 85.88 85 GLN A O 1
ATOM 722 N N . THR A 1 86 ? -20.950 0.450 15.872 1.00 86.69 86 THR A N 1
ATOM 723 C CA . THR A 1 86 ? -22.200 1.156 15.566 1.00 86.69 86 THR A CA 1
ATOM 724 C C . THR A 1 86 ? -22.018 2.652 15.325 1.00 86.69 86 THR A C 1
ATOM 726 O O . THR A 1 86 ? -23.011 3.326 15.052 1.00 86.69 86 THR A O 1
ATOM 729 N N . ASP A 1 87 ? -20.808 3.186 15.501 1.00 88.06 87 ASP A N 1
ATOM 730 C CA . ASP A 1 87 ? -20.551 4.604 15.261 1.00 88.06 87 ASP A CA 1
ATOM 731 C C . ASP A 1 87 ? -20.646 4.909 13.760 1.00 88.06 87 ASP A C 1
ATOM 733 O O . ASP A 1 87 ? -20.378 4.057 12.909 1.00 88.06 87 ASP A O 1
ATOM 737 N N . CYS A 1 88 ? -21.067 6.131 13.429 1.00 91.19 88 CYS A N 1
ATOM 738 C CA . CYS A 1 88 ? -21.193 6.555 12.042 1.00 91.19 88 CYS A CA 1
ATOM 739 C C . CYS A 1 88 ? -19.799 6.623 11.387 1.00 91.19 88 CYS A C 1
ATOM 741 O O . CYS A 1 88 ? -18.903 7.236 11.971 1.00 91.19 88 CYS A O 1
ATOM 743 N N . PRO A 1 89 ? -19.597 6.063 10.177 1.00 91.44 89 PRO A N 1
ATOM 744 C CA . PRO A 1 89 ? -18.318 6.155 9.473 1.00 91.44 89 PRO A CA 1
ATOM 745 C C . PRO A 1 89 ? -17.826 7.594 9.276 1.00 91.44 89 PRO A C 1
ATOM 747 O O . PRO A 1 89 ? -16.625 7.832 9.372 1.00 91.44 89 PRO A O 1
ATOM 750 N N . ASP A 1 90 ? -18.740 8.544 9.056 1.00 91.06 90 ASP A N 1
ATOM 751 C CA . ASP A 1 90 ? -18.400 9.962 8.890 1.00 91.06 90 ASP A CA 1
ATOM 752 C C . ASP A 1 90 ? -17.864 10.562 10.203 1.00 91.06 90 ASP A C 1
ATOM 754 O O . ASP A 1 90 ? -16.799 11.169 10.208 1.00 91.06 90 ASP A O 1
ATOM 758 N N . ASP A 1 91 ? -18.514 10.287 11.341 1.00 91.12 91 ASP A N 1
ATOM 759 C CA . ASP A 1 91 ? -18.047 10.755 12.657 1.00 91.12 91 ASP A CA 1
ATOM 760 C C . ASP A 1 91 ? -16.673 10.151 13.013 1.00 91.12 91 ASP A C 1
ATOM 762 O O . ASP A 1 91 ? -15.809 10.798 13.609 1.00 91.12 91 ASP A O 1
ATOM 766 N N . VAL A 1 92 ? -16.455 8.885 12.642 1.00 90.94 92 VAL A N 1
ATOM 767 C CA . VAL A 1 92 ? -15.174 8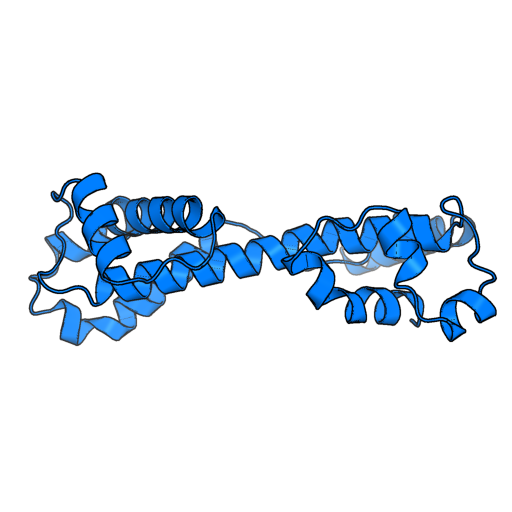.188 12.817 1.00 90.94 92 VAL A CA 1
ATOM 768 C C . VAL A 1 92 ? -14.082 8.810 11.948 1.00 90.94 92 VAL A C 1
ATOM 770 O O . VAL A 1 92 ? -12.942 8.950 12.402 1.00 90.94 92 VAL A O 1
ATOM 773 N N . MET A 1 93 ? -14.424 9.188 10.717 1.00 91.62 93 MET A N 1
ATOM 774 C CA . MET A 1 93 ? -13.521 9.878 9.806 1.00 91.62 93 MET A CA 1
ATOM 775 C C . MET A 1 93 ? -13.136 11.256 10.352 1.00 91.62 93 MET A C 1
ATOM 777 O O . MET A 1 93 ? -11.947 11.566 10.384 1.00 91.62 93 MET A O 1
ATOM 781 N N . ASP A 1 94 ? -14.096 12.024 10.870 1.00 90.25 94 ASP A N 1
ATOM 782 C CA . ASP A 1 94 ? -13.841 13.321 11.506 1.00 90.25 94 ASP A CA 1
ATOM 783 C C . ASP A 1 94 ? -12.884 13.171 12.702 1.00 90.25 94 ASP A C 1
ATOM 785 O O . ASP A 1 94 ? -11.878 13.876 12.804 1.00 90.25 94 ASP A O 1
ATOM 789 N N . CYS A 1 95 ? -13.105 12.170 13.564 1.00 88.62 95 CYS A N 1
ATOM 790 C CA . CYS A 1 95 ? -12.194 11.872 14.678 1.00 88.62 95 CYS A CA 1
ATOM 791 C C . CYS A 1 95 ? -10.778 11.490 14.197 1.00 88.62 95 CYS A C 1
ATOM 793 O O . CYS A 1 95 ? -9.765 11.801 14.841 1.00 88.62 95 CYS A O 1
ATOM 795 N N . LEU A 1 96 ? -10.682 10.777 13.073 1.00 89.56 96 LEU A N 1
ATOM 796 C CA . LEU A 1 96 ? -9.408 10.401 12.471 1.00 89.56 96 LEU A CA 1
ATOM 797 C C . LEU A 1 96 ? -8.689 11.617 11.864 1.00 89.56 96 LEU A C 1
ATOM 799 O O . LEU A 1 96 ? -7.477 11.746 12.032 1.00 89.56 96 LEU A O 1
ATOM 803 N N . GLU A 1 97 ? -9.417 12.523 11.214 1.00 89.00 97 GLU A N 1
ATOM 804 C CA . GLU A 1 97 ? -8.903 13.797 10.696 1.00 89.00 97 GLU A CA 1
ATOM 805 C C . GLU A 1 97 ? -8.435 14.737 11.811 1.00 89.00 97 GLU A C 1
ATOM 807 O O . GLU A 1 97 ? -7.403 15.392 11.681 1.00 89.00 97 GLU A O 1
ATOM 812 N N . GLU A 1 98 ? -9.133 14.778 12.944 1.00 86.50 98 GLU A N 1
ATOM 813 C CA . GLU A 1 98 ? -8.707 15.580 14.094 1.00 86.50 98 GLU A CA 1
ATOM 814 C C . GLU A 1 98 ? -7.435 15.025 14.752 1.00 86.50 98 GLU A C 1
ATOM 816 O O . GLU A 1 98 ? -6.588 15.783 15.235 1.00 86.50 98 GLU A O 1
ATOM 821 N N . SER A 1 99 ? -7.276 13.698 14.761 1.00 81.56 99 SER A N 1
ATOM 822 C CA . SER A 1 99 ? -6.114 13.025 15.358 1.00 81.56 99 SER A CA 1
ATOM 823 C C . SER A 1 99 ? -4.898 12.943 14.434 1.00 81.56 99 SER A C 1
ATOM 825 O O . SER A 1 99 ? -3.765 12.829 14.912 1.00 81.56 99 SER A O 1
ATOM 827 N N . CYS A 1 100 ? -5.104 13.032 13.121 1.00 74.31 100 CYS A N 1
ATOM 828 C CA . CYS A 1 100 ? -4.056 12.955 12.113 1.00 74.31 100 CYS A CA 1
ATOM 829 C C . CYS A 1 100 ? -3.973 14.270 11.351 1.00 74.31 100 CYS A C 1
ATOM 831 O O . CYS A 1 100 ? -4.921 14.638 10.688 1.00 74.31 100 CYS A O 1
ATOM 833 N N . HIS A 1 101 ? -2.823 14.943 11.317 1.00 68.56 101 HIS A N 1
ATOM 834 C CA . HIS A 1 101 ? -2.638 16.070 10.396 1.00 68.56 101 HIS A CA 1
ATOM 835 C C . HIS A 1 101 ? -2.441 15.546 8.960 1.00 68.56 101 HIS A C 1
ATOM 837 O O . HIS A 1 101 ? -1.336 15.072 8.660 1.00 68.56 101 HIS A O 1
ATOM 843 N N . PRO A 1 102 ? -3.449 15.595 8.062 1.00 67.19 102 PRO A N 1
ATOM 844 C CA . PRO A 1 102 ? -3.365 14.939 6.761 1.00 67.19 102 PRO A CA 1
ATOM 845 C C . PRO A 1 102 ? -2.292 15.613 5.907 1.00 67.19 102 PRO A C 1
ATOM 847 O O . PRO A 1 102 ? -2.265 16.835 5.772 1.00 67.19 102 PRO A O 1
ATOM 850 N N . GLN A 1 103 ? -1.387 14.825 5.323 1.00 62.56 103 GLN A N 1
ATOM 851 C CA . GLN A 1 103 ? -0.241 15.362 4.570 1.00 62.56 103 GLN A CA 1
ATOM 852 C C . GLN A 1 103 ? -0.395 15.258 3.044 1.00 62.56 103 GLN A C 1
ATOM 854 O O . GLN A 1 103 ? 0.517 15.635 2.306 1.00 62.56 103 GLN A O 1
ATOM 859 N N . SER A 1 104 ? -1.504 14.704 2.540 1.00 68.88 104 SER A N 1
ATOM 860 C CA . SER A 1 104 ? -1.692 14.460 1.105 1.00 68.88 104 SER A CA 1
ATOM 861 C C . SER A 1 104 ? -3.160 14.298 0.722 1.00 68.88 104 SER A C 1
ATOM 863 O O . SER A 1 104 ? -3.901 13.635 1.431 1.00 68.88 104 SER A O 1
ATOM 865 N N . ASP A 1 105 ? -3.533 14.755 -0.474 1.00 68.81 105 ASP A N 1
ATOM 866 C CA . ASP A 1 105 ? -4.856 14.507 -1.075 1.00 68.81 105 ASP A CA 1
ATOM 867 C C . ASP A 1 105 ? -5.200 13.009 -1.195 1.00 68.81 105 ASP A C 1
ATOM 869 O O . ASP A 1 105 ? -6.363 12.618 -1.193 1.00 68.81 105 ASP A O 1
ATOM 873 N N . LEU A 1 106 ? -4.186 12.140 -1.288 1.00 72.12 106 LEU A N 1
ATOM 874 C CA . LEU A 1 106 ? -4.383 10.688 -1.335 1.00 72.12 106 LEU A CA 1
ATOM 875 C C . LEU A 1 106 ? -4.724 10.090 0.034 1.00 72.12 106 LEU A C 1
ATOM 877 O O . LEU A 1 106 ? -5.260 8.985 0.087 1.00 72.12 106 LEU A O 1
ATOM 881 N N . TRP A 1 107 ? -4.412 10.802 1.121 1.00 81.69 107 TRP A N 1
ATOM 882 C CA . TRP A 1 107 ? -4.661 10.344 2.484 1.00 81.69 107 TRP A CA 1
ATOM 883 C C . TRP A 1 107 ? -6.147 10.078 2.704 1.00 81.69 107 TRP A C 1
ATOM 885 O O . TRP A 1 107 ? -6.480 9.026 3.227 1.00 81.69 107 TRP A O 1
ATOM 895 N N . GLN A 1 108 ? -7.035 10.945 2.204 1.00 82.31 108 GLN A N 1
ATOM 896 C CA . GLN A 1 108 ? -8.480 10.805 2.404 1.00 82.31 108 GLN A CA 1
ATOM 897 C C . GLN A 1 108 ? -9.013 9.467 1.868 1.00 82.31 108 GLN A C 1
ATOM 899 O O . GLN A 1 108 ? -9.766 8.771 2.545 1.00 82.31 108 GLN A O 1
ATOM 904 N N . GLY A 1 109 ? -8.558 9.050 0.681 1.00 82.88 109 GLY A N 1
ATOM 905 C CA . GLY A 1 109 ? -8.941 7.758 0.109 1.00 82.88 109 GLY A CA 1
ATOM 906 C C . GLY A 1 109 ? -8.391 6.554 0.885 1.00 82.88 109 GLY A C 1
ATOM 907 O O . GLY A 1 109 ? -9.015 5.494 0.904 1.00 82.88 109 GLY A O 1
ATOM 908 N N . TYR A 1 110 ? -7.229 6.694 1.526 1.00 86.44 110 TYR A N 1
ATOM 909 C CA . TYR A 1 110 ? -6.643 5.641 2.362 1.00 86.44 110 TYR A CA 1
ATOM 910 C C . TYR A 1 110 ? -7.272 5.589 3.755 1.00 86.44 110 TYR A C 1
ATOM 912 O O . TYR A 1 110 ? -7.524 4.499 4.258 1.00 86.44 110 TYR A O 1
ATOM 920 N N . ALA A 1 111 ? -7.579 6.746 4.335 1.00 88.25 111 ALA A N 1
ATOM 921 C CA . ALA A 1 111 ? -8.254 6.891 5.612 1.00 88.25 111 ALA A CA 1
ATOM 922 C C . ALA A 1 111 ? -9.674 6.318 5.549 1.00 88.25 111 ALA A C 1
ATOM 924 O O . ALA A 1 111 ? -9.997 5.463 6.365 1.00 88.25 111 ALA A O 1
ATOM 925 N N . LEU A 1 112 ? -10.454 6.641 4.510 1.00 89.06 112 LEU A N 1
ATOM 926 C CA . LEU A 1 112 ? -11.776 6.039 4.298 1.00 89.06 112 LEU A CA 1
ATOM 927 C C . LEU A 1 112 ? -11.690 4.508 4.239 1.00 89.06 112 LEU A C 1
ATOM 929 O O . LEU A 1 112 ? -12.435 3.803 4.911 1.00 89.06 112 LEU A O 1
ATOM 933 N N . ARG A 1 113 ? -10.692 3.977 3.521 1.00 88.81 113 ARG A N 1
ATOM 934 C CA . ARG A 1 113 ? -10.470 2.529 3.469 1.00 88.81 113 ARG A CA 1
ATOM 935 C C . ARG A 1 113 ? -10.083 1.935 4.826 1.00 88.81 113 ARG A C 1
ATOM 937 O O . ARG A 1 113 ? -10.438 0.793 5.104 1.00 88.81 113 ARG A O 1
ATOM 944 N N . ALA A 1 114 ? -9.323 2.663 5.638 1.00 90.69 114 ALA A N 1
ATOM 945 C CA . ALA A 1 114 ? -8.974 2.239 6.987 1.00 90.69 114 ALA A CA 1
ATOM 946 C C . ALA A 1 114 ? -10.201 2.237 7.909 1.00 90.69 114 ALA A C 1
ATOM 948 O O . ALA A 1 114 ? -10.348 1.295 8.681 1.00 90.69 114 ALA A O 1
ATOM 949 N N . VAL A 1 115 ? -11.094 3.226 7.791 1.00 91.88 115 VAL A N 1
ATOM 950 C CA . VAL A 1 115 ? -12.372 3.270 8.520 1.00 91.88 115 VAL A CA 1
ATOM 951 C C . VAL A 1 115 ? -13.238 2.061 8.168 1.00 91.88 115 VAL A C 1
ATOM 953 O O . VAL A 1 115 ? -13.661 1.356 9.082 1.00 91.88 115 VAL A O 1
ATOM 956 N N . ASP A 1 116 ? -13.397 1.745 6.876 1.00 91.06 116 ASP A N 1
ATOM 957 C CA . ASP A 1 116 ? -14.125 0.547 6.425 1.00 91.06 116 ASP A CA 1
ATOM 958 C C . ASP A 1 116 ? -13.542 -0.731 7.054 1.00 91.06 116 ASP A C 1
ATOM 960 O O . ASP A 1 116 ? -14.252 -1.532 7.656 1.00 91.06 116 ASP A O 1
ATOM 964 N N . ILE A 1 117 ? -12.218 -0.927 6.958 1.00 89.56 117 ILE A N 1
ATOM 965 C CA . ILE A 1 117 ? -11.540 -2.100 7.541 1.00 89.56 117 ILE A CA 1
ATOM 966 C C . ILE A 1 117 ? -11.741 -2.134 9.060 1.00 89.56 117 ILE A C 1
ATOM 968 O O . ILE A 1 117 ? -11.955 -3.198 9.645 1.00 89.56 117 ILE A O 1
ATOM 972 N N . PHE A 1 118 ? -11.657 -0.982 9.717 1.00 90.00 118 PHE A N 1
ATOM 973 C CA . PHE A 1 118 ? -11.774 -0.898 11.159 1.00 90.00 118 PHE A CA 1
ATOM 974 C C . PHE A 1 118 ? -13.180 -1.264 11.635 1.00 90.00 118 PHE A C 1
ATOM 976 O O . PHE A 1 118 ? -13.303 -2.125 12.502 1.00 90.00 118 PHE A O 1
ATOM 983 N N . LEU A 1 119 ? -14.227 -0.681 11.051 1.00 89.56 119 LEU A N 1
ATOM 984 C CA . LEU A 1 119 ? -15.614 -0.943 11.441 1.00 89.56 119 LEU A CA 1
ATOM 985 C C . LEU A 1 119 ? -16.074 -2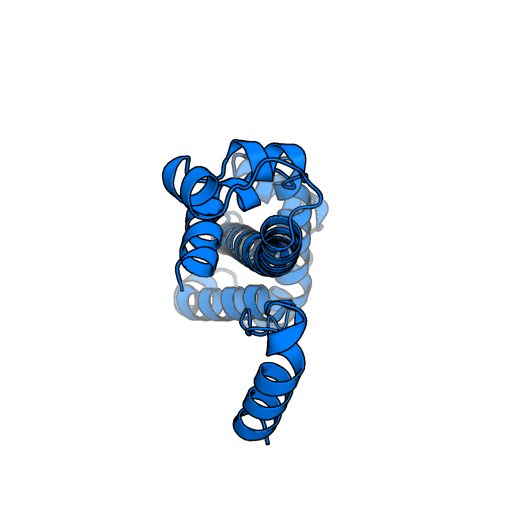.339 10.993 1.00 89.56 119 LEU A C 1
ATOM 987 O O . LEU A 1 119 ? -16.520 -3.136 11.823 1.00 89.56 119 LEU A O 1
ATOM 991 N N . ASP A 1 120 ? -15.880 -2.673 9.716 1.00 89.50 120 ASP A N 1
ATOM 992 C CA . ASP A 1 120 ? -16.490 -3.854 9.092 1.00 89.50 120 ASP A CA 1
ATOM 993 C C . ASP A 1 120 ? -15.631 -5.119 9.181 1.00 89.50 120 ASP A C 1
ATOM 995 O O . ASP A 1 120 ? -16.107 -6.223 8.921 1.00 89.50 120 ASP A O 1
ATOM 999 N N . SER A 1 121 ? -14.344 -5.002 9.508 1.00 88.00 121 SER A N 1
ATOM 1000 C CA . SER A 1 121 ? -13.475 -6.176 9.662 1.00 88.00 121 SER A CA 1
ATOM 1001 C C . SER A 1 121 ? -12.961 -6.307 11.084 1.00 88.00 121 SER A C 1
ATOM 1003 O O . SER A 1 121 ? -13.118 -7.361 11.684 1.00 88.00 121 SER A O 1
ATOM 1005 N N . LEU A 1 122 ? -12.377 -5.263 11.672 1.00 87.25 122 LEU A N 1
ATOM 1006 C CA . LEU A 1 122 ? -11.847 -5.377 13.031 1.00 87.25 122 LEU A CA 1
ATOM 1007 C C . LEU A 1 122 ? -12.975 -5.378 14.070 1.00 87.25 122 LEU A C 1
ATOM 1009 O O . LEU A 1 122 ? -13.140 -6.357 14.797 1.00 87.25 122 LEU A O 1
ATOM 1013 N N . LEU A 1 123 ? -13.778 -4.322 14.158 1.00 85.06 123 LEU A N 1
ATOM 1014 C CA . LEU A 1 123 ? -14.753 -4.198 15.239 1.00 85.06 123 LEU A CA 1
ATOM 1015 C C . LEU A 1 123 ? -15.872 -5.238 15.161 1.00 85.06 123 LEU A C 1
ATOM 1017 O O . LEU A 1 123 ? -16.270 -5.727 16.213 1.00 85.06 123 LEU A O 1
ATOM 1021 N N . ILE A 1 124 ? -16.275 -5.687 13.968 1.00 83.69 124 ILE A N 1
ATOM 1022 C CA . ILE A 1 124 ? -17.216 -6.812 13.817 1.00 83.69 124 ILE A CA 1
ATOM 1023 C C . ILE A 1 124 ? -16.783 -8.063 14.600 1.00 83.69 124 ILE A C 1
ATOM 1025 O O . ILE A 1 124 ? -17.615 -8.709 15.238 1.00 83.69 124 ILE A O 1
ATOM 1029 N N . PHE A 1 125 ? -15.495 -8.417 14.584 1.00 76.94 125 PHE A N 1
ATOM 1030 C CA . PHE A 1 125 ? -15.006 -9.589 15.320 1.00 76.94 125 PHE A CA 1
ATOM 1031 C C . PHE A 1 125 ? -14.614 -9.259 16.761 1.00 76.94 125 PHE A C 1
ATOM 1033 O O . PHE A 1 125 ? -14.788 -10.093 17.655 1.00 76.94 125 PHE A O 1
ATOM 1040 N N . TRP A 1 126 ? -14.078 -8.059 16.989 1.00 74.88 126 TRP A N 1
ATOM 1041 C CA . TRP A 1 126 ? -13.430 -7.695 18.247 1.00 74.88 126 TRP A CA 1
ATOM 1042 C C . TRP A 1 126 ? -14.349 -6.975 19.240 1.00 74.88 126 TRP A C 1
ATOM 1044 O O . TRP A 1 126 ? -14.170 -7.150 20.443 1.00 74.88 126 TRP A O 1
ATOM 1054 N N . GLU A 1 127 ? -15.338 -6.197 18.796 1.00 72.81 127 GLU A N 1
ATOM 1055 C CA . GLU A 1 127 ? -16.242 -5.470 19.697 1.00 72.81 127 GLU A CA 1
ATOM 1056 C C . GLU A 1 127 ? -17.207 -6.388 20.467 1.00 72.81 127 GLU A C 1
ATOM 1058 O O . GLU A 1 127 ? -17.288 -6.234 21.689 1.00 72.81 127 GLU A O 1
ATOM 1063 N N . PRO A 1 128 ? -17.862 -7.398 19.851 1.00 61.25 128 PRO A N 1
ATOM 1064 C CA . PRO A 1 128 ? -18.734 -8.318 20.588 1.00 61.25 128 PRO A CA 1
ATOM 1065 C C . PRO A 1 128 ? -17.994 -9.128 21.660 1.00 61.25 128 PRO A C 1
ATOM 1067 O O . PRO A 1 128 ? -18.613 -9.627 22.598 1.00 61.25 128 PRO A O 1
ATOM 1070 N N . GLN A 1 129 ? -16.670 -9.268 21.527 1.00 55.97 129 GLN A N 1
ATOM 1071 C CA . GLN A 1 129 ? -15.832 -10.029 22.452 1.00 55.97 129 GLN A CA 1
ATOM 1072 C C . GLN A 1 129 ? -15.169 -9.152 23.527 1.00 55.97 129 GLN A C 1
ATOM 1074 O O . GLN A 1 129 ? -14.743 -9.690 24.550 1.00 55.97 129 GLN A O 1
ATOM 1079 N N . PHE A 1 130 ? -15.085 -7.822 23.353 1.00 55.28 130 PHE A N 1
ATOM 1080 C CA . PHE A 1 130 ? -14.218 -6.986 24.187 1.00 55.28 130 PHE A CA 1
ATOM 1081 C C . PHE A 1 130 ? -14.728 -5.550 24.409 1.00 55.28 130 PHE A C 1
ATOM 1083 O O . PHE A 1 130 ? -14.645 -4.680 23.546 1.00 55.28 130 PHE A O 1
ATOM 1090 N N . HIS A 1 131 ? -15.152 -5.275 25.648 1.00 55.91 131 HIS A N 1
ATOM 1091 C CA . HIS A 1 131 ? -15.362 -3.928 26.195 1.00 55.91 131 HIS A CA 1
ATOM 1092 C C . HIS A 1 131 ? -14.110 -3.040 25.981 1.00 55.91 131 HIS A C 1
ATOM 1094 O O . HIS A 1 131 ? -12.994 -3.563 26.042 1.00 55.91 131 HIS A O 1
ATOM 1100 N N . PRO A 1 132 ? -14.228 -1.702 25.840 1.00 58.44 132 PRO A N 1
ATOM 1101 C CA . PRO A 1 132 ? -13.102 -0.771 25.629 1.00 58.44 132 PRO A CA 1
ATOM 1102 C C . PRO A 1 132 ? -11.905 -0.895 26.596 1.00 58.44 132 PRO A C 1
ATOM 1104 O O . PRO A 1 132 ? -10.801 -0.472 26.274 1.00 58.44 132 PRO A O 1
ATOM 1107 N N . LEU A 1 133 ? -12.090 -1.518 27.764 1.00 56.56 133 LEU A N 1
ATOM 1108 C CA . LEU A 1 133 ? -11.031 -1.788 28.751 1.00 56.56 133 LEU A CA 1
ATOM 1109 C C . LEU A 1 133 ? -10.118 -2.970 28.374 1.00 56.56 133 LEU A C 1
ATOM 1111 O O . LEU A 1 133 ? -9.023 -3.089 28.913 1.00 56.56 133 LEU A O 1
ATOM 1115 N N . ILE A 1 134 ? -10.547 -3.832 27.449 1.00 56.03 134 ILE A N 1
ATOM 1116 C CA . ILE A 1 134 ? -9.830 -5.047 27.043 1.00 56.03 134 ILE A CA 1
ATOM 1117 C C . ILE A 1 134 ? -9.038 -4.826 25.733 1.00 56.03 134 ILE A C 1
ATOM 1119 O O . ILE A 1 134 ? -8.099 -5.566 25.432 1.00 56.03 134 ILE A O 1
ATOM 1123 N N . ARG A 1 135 ? -9.317 -3.736 24.995 1.00 62.62 135 ARG A N 1
ATOM 1124 C CA . ARG A 1 135 ? -8.475 -3.287 23.867 1.00 62.62 135 ARG A CA 1
ATOM 1125 C C . ARG A 1 135 ? -7.039 -3.003 24.297 1.00 62.62 135 ARG A C 1
ATOM 1127 O O . ARG A 1 135 ? -6.131 -3.249 23.518 1.00 62.62 135 ARG A O 1
ATOM 1134 N N . GLU A 1 136 ? -6.817 -2.556 25.532 1.00 69.56 136 GLU A N 1
ATOM 1135 C CA . GLU A 1 136 ? -5.461 -2.321 26.042 1.00 69.56 136 GLU A CA 1
ATOM 1136 C C . GLU A 1 136 ? -4.693 -3.630 26.292 1.00 69.56 136 GLU A C 1
ATOM 1138 O O . GLU A 1 136 ? -3.530 -3.737 25.904 1.00 69.56 136 GLU A O 1
ATOM 1143 N N . SER A 1 137 ? -5.325 -4.669 26.856 1.00 72.88 137 SER A N 1
ATOM 1144 C CA . SER A 1 137 ? -4.640 -5.951 27.102 1.00 72.88 137 SER A CA 1
ATOM 1145 C C . SER A 1 137 ? -4.378 -6.745 25.821 1.00 72.88 137 SER A C 1
ATOM 1147 O O . SER A 1 137 ? -3.381 -7.460 25.737 1.00 72.88 137 SER A O 1
ATOM 1149 N N . HIS A 1 138 ? -5.241 -6.610 24.808 1.00 77.31 138 HIS A N 1
ATOM 1150 C CA . HIS A 1 138 ? -5.100 -7.294 23.514 1.00 77.31 138 HIS A CA 1
ATOM 1151 C C . HIS A 1 138 ? -4.589 -6.389 22.393 1.00 77.31 138 HIS A C 1
ATOM 1153 O O . HIS A 1 138 ? -4.563 -6.797 21.232 1.00 77.31 138 HIS A O 1
ATOM 1159 N N . LYS A 1 139 ? -4.114 -5.189 22.736 1.00 78.50 139 LYS A N 1
ATOM 1160 C CA . LYS A 1 139 ? -3.665 -4.170 21.786 1.00 78.50 139 LYS A CA 1
ATOM 1161 C C . LYS A 1 139 ? -2.701 -4.726 20.754 1.00 78.50 139 LYS A C 1
ATOM 1163 O O . LYS A 1 139 ? -2.898 -4.546 19.563 1.00 78.50 139 LYS A O 1
ATOM 1168 N N . LYS A 1 140 ? -1.696 -5.480 21.204 1.00 82.31 140 LYS A N 1
ATOM 1169 C CA . LYS A 1 140 ? -0.690 -6.083 20.323 1.00 82.31 140 LYS A CA 1
ATOM 1170 C C . LYS A 1 140 ? -1.310 -7.007 19.268 1.00 82.31 140 LYS A C 1
ATOM 1172 O O . LYS A 1 140 ? -0.899 -6.958 18.119 1.00 82.31 140 LYS A O 1
ATOM 1177 N N . LEU A 1 141 ? -2.294 -7.818 19.652 1.00 84.88 141 LEU A N 1
ATOM 1178 C CA . LEU A 1 141 ? -2.968 -8.752 18.749 1.00 84.88 141 LEU A CA 1
ATOM 1179 C C . LEU A 1 141 ? -3.881 -8.021 17.756 1.00 84.88 141 LEU A C 1
ATOM 1181 O O . LEU A 1 141 ? -3.921 -8.376 16.578 1.00 84.88 141 LEU A O 1
ATOM 1185 N N . LEU A 1 142 ? -4.553 -6.963 18.216 1.00 83.19 142 LEU A N 1
ATOM 1186 C CA . LEU A 1 142 ? -5.359 -6.091 17.365 1.00 83.19 142 LEU A CA 1
ATOM 1187 C C . LEU A 1 142 ? -4.489 -5.377 16.320 1.00 83.19 142 LEU A C 1
ATOM 1189 O O . LEU A 1 142 ? -4.860 -5.336 15.154 1.00 83.19 142 LEU A O 1
ATOM 1193 N N . LEU A 1 143 ? -3.308 -4.887 16.719 1.00 84.25 143 LEU A N 1
ATOM 1194 C CA . LEU A 1 143 ? -2.336 -4.286 15.801 1.00 84.25 143 LEU A CA 1
ATOM 1195 C C . LEU A 1 143 ? -1.835 -5.285 14.756 1.00 84.25 143 LEU A C 1
ATOM 1197 O O . LEU A 1 143 ? -1.767 -4.946 13.580 1.00 84.25 143 LEU A O 1
ATOM 1201 N N . THR A 1 144 ? -1.524 -6.520 15.158 1.00 86.94 144 THR A N 1
ATOM 1202 C CA . THR A 1 144 ? -1.140 -7.569 14.203 1.00 86.94 144 THR A CA 1
ATOM 1203 C C . THR A 1 144 ? -2.265 -7.849 13.208 1.00 86.94 144 THR A C 1
ATOM 1205 O O . THR A 1 144 ? -2.022 -7.859 12.007 1.00 86.94 144 THR A O 1
ATOM 1208 N N . SER A 1 145 ? -3.501 -7.998 13.692 1.00 85.69 145 SER A N 1
ATOM 1209 C CA . SER A 1 145 ? -4.665 -8.268 12.835 1.00 85.69 145 SER A CA 1
ATOM 1210 C C . SER A 1 145 ? -4.939 -7.110 11.867 1.00 85.69 145 SER A C 1
ATOM 1212 O O . SER A 1 145 ? -5.236 -7.328 10.698 1.00 85.69 145 SER A O 1
ATOM 1214 N N . ALA A 1 146 ? -4.813 -5.867 12.341 1.00 86.19 146 ALA A N 1
ATOM 1215 C CA . ALA A 1 146 ? -4.969 -4.669 11.520 1.00 86.19 146 ALA A CA 1
ATOM 1216 C C . ALA A 1 146 ? -3.935 -4.620 10.390 1.00 86.19 146 ALA A C 1
ATOM 1218 O O . ALA A 1 146 ? -4.292 -4.376 9.237 1.00 86.19 146 ALA A O 1
ATOM 1219 N N . ARG A 1 147 ? -2.677 -4.931 10.713 1.00 85.12 147 ARG A N 1
ATOM 1220 C CA . ARG A 1 147 ? -1.595 -5.000 9.736 1.00 85.12 147 ARG A CA 1
ATOM 1221 C C . ARG A 1 147 ? -1.833 -6.094 8.696 1.00 85.12 147 ARG A C 1
ATOM 1223 O O . ARG A 1 147 ? -1.710 -5.832 7.506 1.00 85.12 147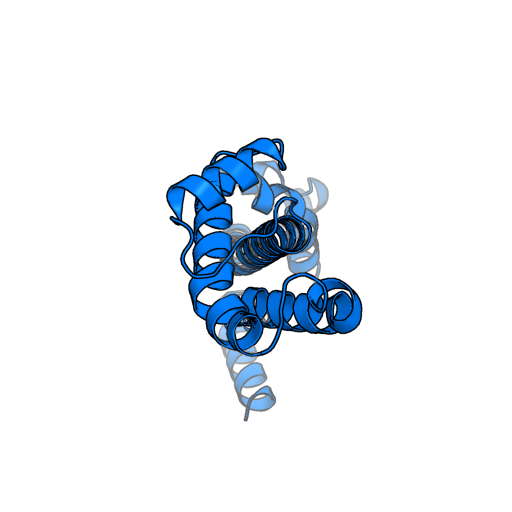 ARG A O 1
ATOM 1230 N N . GLU A 1 148 ? -2.232 -7.289 9.123 1.00 85.75 148 GLU A N 1
ATOM 1231 C CA . GLU A 1 148 ? -2.572 -8.390 8.211 1.00 85.75 148 GLU A CA 1
ATOM 1232 C C . GLU A 1 148 ? -3.733 -8.021 7.275 1.00 85.75 148 GLU A C 1
ATOM 1234 O O . GLU A 1 148 ? -3.699 -8.353 6.092 1.00 85.75 148 GLU A O 1
ATOM 1239 N N . LEU A 1 149 ? -4.737 -7.282 7.759 1.00 84.00 149 LEU A N 1
ATOM 1240 C CA . LEU A 1 149 ? -5.846 -6.791 6.933 1.00 84.00 149 LEU A CA 1
ATOM 1241 C C . LEU A 1 149 ? -5.410 -5.692 5.950 1.00 84.00 149 LEU A C 1
ATOM 1243 O O . LEU A 1 149 ? -5.881 -5.664 4.808 1.00 84.00 149 LEU A O 1
ATOM 1247 N N . ALA A 1 150 ? -4.492 -4.812 6.357 1.00 81.81 150 ALA A N 1
ATOM 1248 C CA . ALA A 1 150 ? -3.900 -3.808 5.475 1.00 81.81 150 ALA A CA 1
ATOM 1249 C C . ALA A 1 150 ? -3.033 -4.455 4.375 1.00 81.81 150 ALA A C 1
ATOM 1251 O O . ALA A 1 150 ? -3.079 -4.030 3.216 1.00 81.81 150 ALA A O 1
ATOM 1252 N N . GLU A 1 151 ? -2.282 -5.507 4.717 1.00 78.88 151 GLU A N 1
ATOM 1253 C CA . GLU A 1 151 ? -1.428 -6.281 3.805 1.00 78.88 151 GLU A CA 1
ATOM 1254 C C . GLU A 1 151 ? -2.234 -7.234 2.901 1.00 78.88 151 GLU A C 1
ATOM 1256 O O . GLU A 1 151 ? -1.897 -7.402 1.729 1.00 78.88 151 GLU A O 1
ATOM 1261 N N . GLY A 1 152 ? -3.329 -7.817 3.400 1.00 67.12 152 GLY A N 1
ATOM 1262 C CA . GLY A 1 152 ? -4.211 -8.733 2.666 1.00 67.12 152 GLY A CA 1
ATOM 1263 C C . GLY A 1 152 ? -5.058 -8.062 1.579 1.00 67.12 152 GLY A C 1
ATOM 1264 O O . GLY A 1 152 ? -5.685 -8.743 0.766 1.00 67.12 152 GLY A O 1
ATOM 1265 N N . CYS A 1 153 ? -5.060 -6.727 1.516 1.00 57.28 153 CYS A N 1
ATOM 1266 C CA . CYS A 1 153 ? -5.810 -5.964 0.519 1.00 57.28 153 CYS A CA 1
ATOM 1267 C C . CYS A 1 153 ? -5.222 -6.016 -0.908 1.00 57.28 153 CYS A C 1
ATOM 1269 O O . CYS A 1 153 ? -5.893 -5.554 -1.837 1.00 57.28 153 CYS A O 1
ATOM 1271 N N . ALA A 1 154 ? -4.030 -6.586 -1.133 1.00 55.62 154 ALA A N 1
ATOM 1272 C CA . ALA A 1 154 ? -3.619 -7.048 -2.460 1.00 55.62 154 ALA A CA 1
ATOM 1273 C C . ALA A 1 154 ? -2.552 -8.150 -2.421 1.00 55.62 154 ALA A C 1
ATOM 1275 O O . ALA A 1 154 ? -1.547 -8.067 -1.722 1.00 55.62 154 ALA A O 1
ATOM 1276 N N . ILE A 1 155 ? -2.720 -9.136 -3.303 1.00 51.91 155 ILE A N 1
ATOM 1277 C CA . ILE A 1 155 ? -1.653 -10.060 -3.681 1.00 51.91 155 ILE A CA 1
ATOM 1278 C C . ILE A 1 155 ? -0.692 -9.282 -4.582 1.00 51.91 155 ILE A C 1
ATOM 1280 O O . ILE A 1 155 ? -0.950 -9.105 -5.775 1.00 51.91 155 ILE A O 1
ATOM 1284 N N . ILE A 1 156 ? 0.405 -8.788 -4.016 1.00 53.44 156 ILE A N 1
ATOM 1285 C CA . ILE A 1 156 ? 1.520 -8.279 -4.811 1.00 53.44 156 ILE A CA 1
ATOM 1286 C C . ILE A 1 156 ? 2.520 -9.404 -4.966 1.00 53.44 156 ILE A C 1
ATOM 1288 O O . ILE A 1 156 ? 3.221 -9.776 -4.029 1.00 53.44 156 ILE A O 1
ATOM 1292 N N . GLN A 1 157 ? 2.572 -9.947 -6.177 1.00 55.09 157 GLN A N 1
ATOM 1293 C CA . GLN A 1 157 ? 3.721 -10.739 -6.577 1.00 55.09 157 GLN A CA 1
ATOM 1294 C C . GLN A 1 157 ? 4.953 -9.822 -6.570 1.00 55.09 157 GLN A C 1
ATOM 1296 O O . GLN A 1 157 ? 4.845 -8.671 -7.020 1.00 55.09 157 GLN A O 1
ATOM 1301 N N . PRO A 1 158 ? 6.107 -10.293 -6.061 1.00 57.53 158 PRO A N 1
ATOM 1302 C CA . PRO A 1 158 ? 7.374 -9.592 -6.219 1.00 57.53 158 PRO A CA 1
ATOM 1303 C C . PRO A 1 158 ? 7.560 -9.142 -7.670 1.00 57.53 158 PRO A C 1
ATOM 1305 O O . PRO A 1 158 ? 7.071 -9.792 -8.593 1.00 57.53 158 PRO A O 1
ATOM 1308 N N . LEU A 1 159 ? 8.261 -8.028 -7.893 1.00 63.22 159 LEU A N 1
ATOM 1309 C CA . LEU A 1 159 ? 8.609 -7.621 -9.251 1.00 63.22 159 LEU A CA 1
ATOM 1310 C C . LEU A 1 159 ? 9.551 -8.667 -9.864 1.00 63.22 159 LEU A C 1
ATOM 1312 O O . LEU A 1 159 ? 10.764 -8.598 -9.677 1.00 63.22 159 LEU A O 1
ATOM 1316 N N . GLU A 1 160 ? 8.989 -9.627 -10.588 1.00 69.00 160 GLU A N 1
ATOM 1317 C CA . GLU A 1 160 ? 9.773 -10.641 -11.278 1.00 69.00 160 GLU A CA 1
ATOM 1318 C C . GLU A 1 160 ? 10.306 -10.095 -12.611 1.00 69.00 160 GLU A C 1
ATOM 1320 O O . GLU A 1 160 ? 9.642 -9.279 -13.276 1.00 69.00 160 GLU A O 1
ATOM 1325 N N . PRO A 1 161 ? 11.526 -10.492 -13.012 1.00 69.88 161 PRO A N 1
ATOM 1326 C CA . PRO A 1 161 ? 12.039 -10.158 -14.331 1.00 69.88 161 PRO A CA 1
ATOM 1327 C C . PRO A 1 161 ? 11.110 -10.734 -15.409 1.00 69.88 161 PRO A C 1
ATOM 1329 O O . PRO A 1 161 ? 10.712 -11.891 -15.340 1.00 69.88 161 PRO A O 1
ATOM 1332 N N . ASP A 1 162 ? 10.765 -9.926 -16.407 1.00 78.88 162 ASP A N 1
ATOM 1333 C CA . ASP A 1 162 ? 9.891 -10.326 -17.515 1.00 78.88 162 ASP A CA 1
ATOM 1334 C C . ASP A 1 162 ? 10.738 -10.532 -18.782 1.00 78.88 162 ASP A C 1
ATOM 1336 O O . ASP A 1 162 ? 11.683 -9.773 -19.003 1.00 78.88 162 ASP A O 1
ATOM 1340 N N . PRO A 1 163 ? 10.449 -11.517 -19.652 1.00 81.69 163 PRO A N 1
ATOM 1341 C CA . PRO A 1 163 ? 11.154 -11.672 -20.928 1.00 81.69 163 PRO A CA 1
ATOM 1342 C C . PRO A 1 163 ? 11.275 -10.377 -21.752 1.00 81.69 163 PRO A C 1
ATOM 1344 O O . PRO A 1 163 ? 12.277 -10.160 -22.438 1.00 81.69 163 PRO A O 1
ATOM 1347 N N . ASP A 1 164 ? 10.289 -9.482 -21.673 1.00 82.00 164 ASP A N 1
ATOM 1348 C CA . ASP A 1 164 ? 10.277 -8.189 -22.355 1.00 82.00 164 ASP A CA 1
ATOM 1349 C C . ASP A 1 164 ? 11.260 -7.157 -21.786 1.00 82.00 164 ASP A C 1
ATOM 1351 O O . ASP A 1 164 ? 11.492 -6.127 -22.440 1.00 82.00 164 ASP A O 1
ATOM 1355 N N . ASP A 1 165 ? 11.846 -7.435 -20.622 1.00 82.19 165 ASP A N 1
ATOM 1356 C CA . ASP A 1 165 ? 12.944 -6.670 -20.032 1.00 82.19 165 ASP A CA 1
ATOM 1357 C C . ASP A 1 165 ? 14.260 -6.850 -20.795 1.00 82.19 165 ASP A C 1
ATOM 1359 O O . ASP A 1 165 ? 15.209 -6.084 -20.620 1.00 82.19 165 ASP A O 1
ATOM 1363 N N . PHE A 1 166 ? 14.328 -7.856 -21.664 1.00 81.69 166 PHE A N 1
ATOM 1364 C CA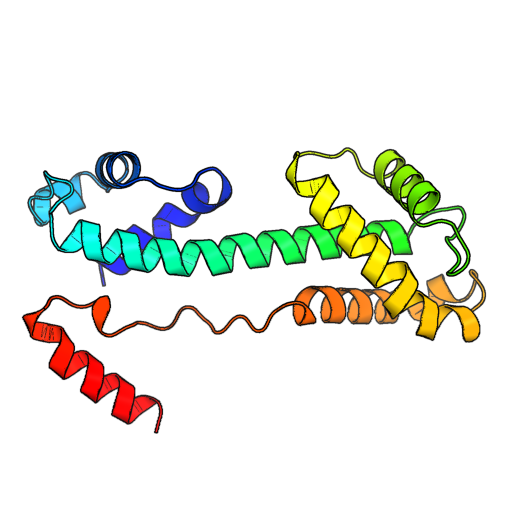 . PHE A 1 166 ? 15.512 -8.161 -22.442 1.00 81.69 166 PHE A CA 1
ATOM 1365 C C . PHE A 1 166 ? 15.424 -7.557 -23.847 1.00 81.69 166 PHE A C 1
ATOM 1367 O O . PHE A 1 166 ? 14.349 -7.343 -24.431 1.00 81.69 166 PHE A O 1
ATOM 1374 N N . LEU A 1 167 ? 16.600 -7.280 -24.421 1.00 81.31 167 LEU A N 1
ATOM 1375 C CA . LEU A 1 167 ? 16.720 -6.883 -25.823 1.00 81.31 167 LEU A CA 1
ATOM 1376 C C . LEU A 1 167 ? 16.071 -7.938 -26.719 1.00 81.31 167 LEU A C 1
ATOM 1378 O O . LEU A 1 167 ? 16.124 -9.122 -26.407 1.00 81.31 167 LEU A O 1
ATOM 1382 N N . ALA A 1 168 ? 15.501 -7.518 -27.852 1.00 83.62 168 ALA A N 1
ATOM 1383 C CA . ALA A 1 168 ? 14.702 -8.383 -28.726 1.00 83.62 168 ALA A CA 1
ATOM 1384 C C . ALA A 1 168 ? 15.383 -9.723 -29.068 1.00 83.62 168 ALA A C 1
ATOM 1386 O O . ALA A 1 168 ? 14.731 -10.760 -29.040 1.00 83.62 168 ALA A O 1
ATOM 1387 N N . HIS A 1 169 ? 16.696 -9.708 -29.314 1.00 83.44 169 HIS A N 1
ATOM 1388 C CA . HIS A 1 169 ? 17.475 -10.907 -29.636 1.00 83.44 169 HIS A CA 1
ATOM 1389 C C . HIS A 1 169 ? 17.735 -11.838 -28.435 1.00 83.44 169 HIS A C 1
ATOM 1391 O O . HIS A 1 169 ? 18.091 -12.993 -28.633 1.00 83.44 169 HIS A O 1
ATOM 1397 N N . LEU A 1 170 ? 17.556 -11.360 -27.200 1.00 84.62 170 LEU A N 1
ATOM 1398 C CA . LEU A 1 170 ? 17.742 -12.123 -25.960 1.00 84.62 170 LEU A CA 1
ATOM 1399 C C . LEU A 1 170 ? 16.430 -12.666 -25.376 1.00 84.62 170 LEU A C 1
ATOM 1401 O O . LEU A 1 170 ? 16.466 -13.573 -24.550 1.00 84.62 170 LEU A O 1
ATOM 1405 N N . ARG A 1 171 ? 15.271 -12.150 -25.806 1.00 86.25 171 ARG A N 1
ATOM 1406 C CA . ARG A 1 171 ? 13.956 -12.563 -25.279 1.00 86.25 171 ARG A CA 1
ATOM 1407 C C . ARG A 1 171 ? 13.667 -14.061 -25.402 1.00 86.25 171 ARG A C 1
ATOM 1409 O O . ARG A 1 171 ? 13.123 -14.605 -24.442 1.00 86.25 171 ARG A O 1
ATOM 1416 N N . PRO A 1 172 ? 14.030 -14.752 -26.506 1.00 86.56 172 PRO A N 1
ATOM 1417 C CA . PRO A 1 172 ? 13.809 -16.194 -26.603 1.00 86.56 172 PRO A CA 1
ATOM 1418 C C . PRO A 1 172 ? 14.555 -16.965 -25.508 1.00 86.56 172 PRO A C 1
ATOM 1420 O O . PRO A 1 172 ? 13.985 -17.845 -24.876 1.00 86.56 172 PRO A O 1
ATOM 1423 N N . TYR A 1 173 ? 15.798 -16.575 -25.216 1.00 85.94 173 TYR A N 1
ATOM 1424 C CA . TYR A 1 173 ? 16.609 -17.197 -24.168 1.00 85.94 173 TYR A CA 1
ATOM 1425 C C . TYR A 1 173 ? 16.073 -16.897 -22.767 1.00 85.94 173 TYR A C 1
ATOM 1427 O O . TYR A 1 173 ? 16.031 -17.788 -21.924 1.00 85.94 173 TYR A O 1
ATOM 1435 N N . ALA A 1 174 ? 15.631 -15.660 -22.527 1.00 83.44 174 ALA A N 1
ATOM 1436 C CA . ALA A 1 174 ? 15.020 -15.275 -21.259 1.00 83.44 174 ALA A CA 1
ATOM 1437 C C . ALA A 1 174 ? 13.720 -16.052 -20.998 1.00 83.44 174 ALA A C 1
ATOM 1439 O O . ALA A 1 174 ? 13.517 -16.541 -19.894 1.00 83.44 174 ALA A O 1
ATOM 1440 N N . SER A 1 175 ? 12.880 -16.224 -22.025 1.00 83.81 175 SER A N 1
ATOM 1441 C CA . SER A 1 175 ? 11.616 -16.968 -21.912 1.00 83.81 175 SER A CA 1
ATOM 1442 C C . SER A 1 175 ? 11.863 -18.420 -21.500 1.00 83.81 175 SER A C 1
ATOM 1444 O O . SER A 1 175 ? 11.291 -18.873 -20.517 1.00 83.81 175 SER A O 1
ATOM 1446 N N . VAL A 1 176 ? 12.800 -19.103 -22.170 1.00 84.38 176 VAL A N 1
ATOM 1447 C CA . VAL A 1 176 ? 13.191 -20.484 -21.830 1.00 84.38 176 VAL A CA 1
ATOM 1448 C C . VAL A 1 176 ? 13.760 -20.577 -20.412 1.00 84.38 176 VAL A C 1
ATOM 1450 O O . VAL A 1 176 ? 13.458 -21.512 -19.678 1.00 84.38 176 VAL A O 1
ATOM 1453 N N . TYR A 1 177 ? 14.575 -19.603 -19.999 1.00 83.19 177 TYR A N 1
ATOM 1454 C CA . TYR A 1 177 ? 15.133 -19.570 -18.648 1.00 83.19 177 TYR A CA 1
ATOM 1455 C C . TYR A 1 177 ? 14.047 -19.444 -17.568 1.00 83.19 177 TYR A C 1
ATOM 1457 O O . TYR A 1 177 ? 14.106 -20.152 -16.565 1.00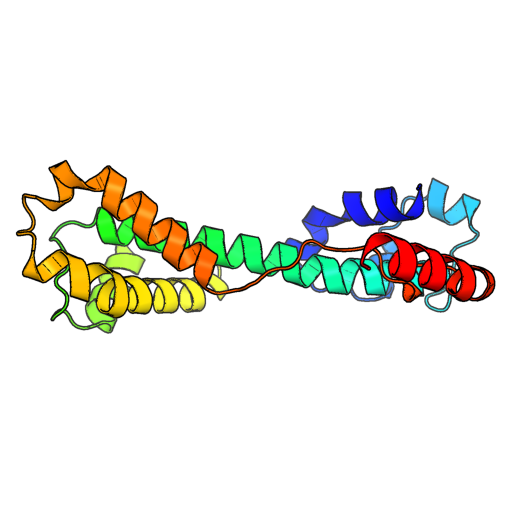 83.19 177 TYR A O 1
ATOM 1465 N N . PHE A 1 178 ? 13.042 -18.587 -17.774 1.00 80.44 178 PHE A N 1
ATOM 1466 C CA . PHE A 1 178 ? 11.927 -18.457 -16.833 1.00 80.44 178 PHE A CA 1
ATOM 1467 C C . PHE A 1 178 ? 11.007 -19.678 -16.850 1.00 80.44 178 PHE A C 1
ATOM 1469 O O . PHE A 1 178 ? 10.600 -20.124 -15.784 1.00 80.44 178 PHE A O 1
ATOM 1476 N N . GLU A 1 179 ? 10.737 -20.270 -18.017 1.00 79.06 179 GLU A N 1
ATOM 1477 C CA . GLU A 1 179 ? 9.974 -21.522 -18.103 1.00 79.06 179 GLU A CA 1
ATOM 1478 C C . GLU A 1 179 ? 10.602 -22.621 -17.237 1.00 79.06 179 GLU A C 1
ATOM 1480 O O . GLU A 1 179 ? 9.883 -23.275 -16.491 1.00 79.06 179 GLU A O 1
ATOM 1485 N N . ILE A 1 180 ? 11.931 -22.775 -17.261 1.00 77.38 180 ILE A N 1
ATOM 1486 C CA . ILE A 1 180 ? 12.661 -23.773 -16.457 1.00 77.38 180 ILE A CA 1
ATOM 1487 C C . ILE A 1 180 ? 12.653 -23.447 -14.953 1.00 77.38 180 ILE A C 1
ATOM 1489 O O . ILE A 1 180 ? 12.676 -24.357 -14.133 1.00 77.38 180 ILE A O 1
ATOM 1493 N N . LEU A 1 181 ? 12.661 -22.167 -14.572 1.00 70.00 181 LEU A N 1
ATOM 1494 C CA . LEU A 1 181 ? 12.692 -21.756 -13.161 1.00 70.00 181 LEU A CA 1
ATOM 1495 C C . LEU A 1 181 ? 11.342 -21.874 -12.448 1.00 70.00 181 LEU A C 1
ATOM 1497 O O . LEU A 1 181 ? 11.322 -22.024 -11.228 1.00 70.00 181 LEU A O 1
ATOM 1501 N N . TYR A 1 182 ? 10.245 -21.743 -13.191 1.00 66.12 182 TYR A N 1
ATOM 1502 C CA . TYR A 1 182 ? 8.886 -21.683 -12.647 1.00 66.12 182 TYR A CA 1
ATOM 1503 C C . TYR A 1 182 ? 8.031 -22.916 -12.994 1.00 66.12 182 TYR A C 1
ATOM 1505 O O . TYR A 1 182 ? 6.815 -22.883 -12.790 1.00 66.12 182 TYR A O 1
ATOM 1513 N N . SER A 1 183 ? 8.646 -23.985 -13.516 1.00 53.56 183 SER A N 1
ATOM 1514 C CA . SER A 1 183 ? 8.027 -25.312 -13.691 1.00 53.56 183 SER A CA 1
ATOM 1515 C C . SER A 1 183 ? 8.399 -26.279 -12.571 1.00 53.56 183 SER A C 1
ATOM 1517 O O . SER A 1 183 ? 7.551 -27.158 -12.293 1.00 53.56 183 SER A O 1
#

Radius of gyration: 22.35 Å; chains: 1; bounding box: 50×41×58 Å

Foldseek 3Di:
DVLVVQLVVCLVVLVPDLDDLVNSLVSGDPVVCVVQVPDDSPDLSSVLSNVLNVLVSVVSVLVVLLVLLLVLLLDLLVDPPHDALPDDLVVSLVSSCVSDVDDDPCSSVSNSVSSCCCNVPLRVVPVVPDDNVCSVVCVVVSSVVSSCSSVVPDDDDPSDDDLSSDDPVCSVVVVVVVVVVVD

Sequence (183 aa):
MEMLHEVDTMNDCLERKLLNGNALLERLNPEFKAKYAINSLQHPHLRIMSRMLRRKVRDVRYRRRTDEIDKCLLQLINLKPYIKQTDCPDDVMDCLEESCHPQSDLWQGYALRAVDIFLDSLLIFWEPQFHPLIRESHKKLLLTSARELAEGCAIIQPLEPDPDDFLAHLRPYASVYFEILYS

pLDDT: mean 78.91, std 10.53, range [51.91, 91.88]

InterPro domains:
  IPR045065 Exportin-1/5 [PTHR11223] (1-179)